Protein AF-0000000086130452 (afdb_homodimer)

Organism: Cryphonectria parasitica (strain ATCC 38755 / EP155) (NCBI:txid660469)

Solvent-accessible surface area (backbone atoms only — not comparable to full-atom values): 18850 Å² total; per-residue (Å²): 140,92,78,77,91,81,82,83,78,82,79,80,80,79,79,78,81,78,78,76,77,75,79,75,78,72,75,73,74,71,73,70,72,72,76,63,77,71,81,77,60,67,60,56,73,61,72,39,29,36,35,23,31,49,49,36,42,74,73,23,53,36,52,67,67,62,50,44,51,28,39,40,73,43,65,47,41,40,87,86,79,67,48,56,78,48,55,56,51,29,15,29,27,34,25,36,60,68,53,69,46,67,80,62,56,89,77,58,77,65,78,87,81,71,66,67,42,63,42,40,50,26,46,28,40,70,60,36,49,96,79,46,92,42,26,28,33,60,49,84,40,72,59,45,32,41,45,56,50,39,20,32,33,61,67,80,122,139,82,82,80,79,79,78,79,80,79,80,80,80,80,78,80,80,79,77,76,78,74,79,74,78,74,73,74,72,71,71,68,72,71,74,63,78,70,80,78,61,67,59,56,73,60,71,39,28,37,36,21,32,49,50,36,41,74,74,25,51,34,53,67,68,61,50,45,52,28,36,39,73,43,65,47,41,40,87,87,79,67,49,57,79,50,54,57,50,29,16,28,27,34,25,35,59,66,55,69,46,67,82,62,56,88,77,59,78,65,77,88,81,71,66,69,41,64,43,41,50,26,47,27,38,75,61,37,50,92,80,46,89,42,24,28,34,60,48,85,41,72,58,46,31,40,45,57,52,38,20,31,29,64,62,78,124

Foldseek 3Di:
DPPDDDPPPPCPPPPPPPPPPPPPPPPPPVPPPPPPPPLVDAFDDAAFAKDALLCSVPPRSDDPVQLLVQQVVQPQADPVPSDGNADSNLFMKGKHAPDDDPPPDPPCPDGDDHDIGIHTPDRADDDCPPPDDGQWDQDPVHRGTDGVDDDDPPPPD/DDDPDPPPPPPPPPPPPPPPPPPPPPPPPVPPPPPPPPLVDPFDDAAFAKDALLCSVPPRSDDPVQLLVQQVVQPQADPVPSDGNADSNQFMKGKHAPDDDPPPDPPCPDGDDHDIGIHTPDRADDDCPPPDDGQWDQDPVHRGTDGVDDDDPPPPD

Radius of gyration: 41.1 Å; Cα contacts (8 Å, |Δi|>4): 521; chains: 2; bounding box: 79×117×200 Å

Sequence (314 aa):
MKALASFAMVTAALAAKISQHYSNMGLDLSATPAIAADNSTGAYCGVGYTYCGYILKEQKNFDEATILTAYCAGGYCDAGNGSTDTDPMQGLYVCLPESAIPKRNKQDDEPYTGPVKIELLCACNGKAFGGGDNVCLNPDGDHIGRCSTPCSNSASSMKALASFAMVTAALAAKISQHYSNMGLDLSATPAIAADNSTGAYCGVGYTYCGYILKEQKNFDEATILTAYCAGGYCDAGNGSTDTDPMQGLYVCLPESAIPKRNKQDDEPYTGPVKIELLCACNGKAFGGGDNVCLNPDGDHIGRCSTPCSNSASS

Structure (mmCIF, N/CA/C/O backbone):
data_AF-0000000086130452-model_v1
#
loop_
_entity.id
_entity.type
_entity.pdbx_description
1 polymer 'Uncharacterized protein'
#
loop_
_atom_site.group_PDB
_atom_site.id
_atom_site.type_symbol
_atom_site.label_atom_id
_atom_site.label_alt_id
_atom_site.label_comp_id
_atom_site.label_asym_id
_atom_site.label_entity_id
_atom_site.label_seq_id
_atom_site.pdbx_PDB_ins_code
_atom_site.Cartn_x
_atom_site.Cartn_y
_atom_site.Cartn_z
_atom_site.occupancy
_atom_site.B_iso_or_equiv
_atom_site.auth_seq_id
_atom_site.auth_comp_id
_atom_site.auth_asym_id
_atom_site.auth_atom_id
_atom_site.pdbx_PDB_model_num
ATOM 1 N N . MET A 1 1 ? 55.406 -46.625 -105.125 1 25.3 1 MET A N 1
ATOM 2 C CA . MET A 1 1 ? 54.594 -45.531 -104.562 1 25.3 1 MET A CA 1
ATOM 3 C C . MET A 1 1 ? 53.969 -45.938 -103.25 1 25.3 1 MET A C 1
ATOM 5 O O . MET A 1 1 ? 53.375 -47 -103.125 1 25.3 1 MET A O 1
ATOM 9 N N . LYS A 1 2 ? 54.688 -45.219 -102 1 37.38 2 LYS A N 1
ATOM 10 C CA . LYS A 1 2 ? 55.062 -45.219 -100.562 1 37.38 2 LYS A CA 1
ATOM 11 C C . LYS A 1 2 ? 53.875 -44.938 -99.688 1 37.38 2 LYS A C 1
ATOM 13 O O . LYS A 1 2 ? 53.688 -43.812 -99.25 1 37.38 2 LYS A O 1
ATOM 18 N N . ALA A 1 3 ? 52.625 -45.531 -99.812 1 28.41 3 ALA A N 1
ATOM 19 C CA . ALA A 1 3 ? 51.344 -44.938 -99.5 1 28.41 3 ALA A CA 1
ATOM 20 C C . ALA A 1 3 ? 51.062 -45 -98 1 28.41 3 ALA A C 1
ATOM 22 O O . ALA A 1 3 ? 50.188 -44.312 -97.5 1 28.41 3 ALA A O 1
ATOM 23 N N . LEU A 1 4 ? 51.625 -46 -97.062 1 28.75 4 LEU A N 1
ATOM 24 C CA . LEU A 1 4 ? 50.75 -46.719 -96.188 1 28.75 4 LEU A CA 1
ATOM 25 C C . LEU A 1 4 ? 50.375 -45.875 -94.938 1 28.75 4 LEU A C 1
ATOM 27 O O . LEU A 1 4 ? 49.219 -45.875 -94.562 1 28.75 4 LEU A O 1
ATOM 31 N N . ALA A 1 5 ? 51.375 -45.219 -94.062 1 38.38 5 ALA A N 1
ATOM 32 C CA . ALA A 1 5 ? 51.219 -45.531 -92.625 1 38.38 5 ALA A CA 1
ATOM 33 C C . ALA A 1 5 ? 50.312 -44.562 -91.938 1 38.38 5 ALA A C 1
ATOM 35 O O . ALA A 1 5 ? 50.406 -43.344 -92.125 1 38.38 5 ALA A O 1
ATOM 36 N N . SER A 1 6 ? 49.031 -45 -91.438 1 32.81 6 SER A N 1
ATOM 37 C CA . SER A 1 6 ? 47.844 -44.406 -90.812 1 32.81 6 SER A CA 1
ATOM 38 C C . SER A 1 6 ? 48.125 -43.625 -89.562 1 32.81 6 SER A C 1
ATOM 40 O O . SER A 1 6 ? 48.969 -44.062 -88.75 1 32.81 6 SER A O 1
ATOM 42 N N . PHE A 1 7 ? 47.781 -42.156 -89.438 1 33.56 7 PHE A N 1
ATOM 43 C CA . PHE A 1 7 ? 48 -40.938 -88.688 1 33.56 7 PHE A CA 1
ATOM 44 C C . PHE A 1 7 ? 47.188 -40.938 -87.375 1 33.56 7 PHE A C 1
ATOM 46 O O . PHE A 1 7 ? 46.125 -40.281 -87.312 1 33.56 7 PHE A O 1
ATOM 53 N N . ALA A 1 8 ? 47.281 -42.125 -86.5 1 32.06 8 ALA A N 1
ATOM 54 C CA . ALA A 1 8 ? 46.25 -42.188 -85.438 1 32.06 8 ALA A CA 1
ATOM 55 C C . ALA A 1 8 ? 46.469 -41.062 -84.438 1 32.06 8 ALA A C 1
ATOM 57 O O . ALA A 1 8 ? 47.531 -41 -83.75 1 32.06 8 ALA A O 1
ATOM 58 N N . MET A 1 9 ? 45.812 -39.844 -84.562 1 29.5 9 MET A N 1
ATOM 59 C CA . MET A 1 9 ? 46 -38.562 -83.875 1 29.5 9 MET A CA 1
ATOM 60 C C . MET A 1 9 ? 45.469 -38.625 -82.438 1 29.5 9 MET A C 1
ATOM 62 O O . MET A 1 9 ? 44.25 -38.656 -82.25 1 29.5 9 MET A O 1
ATOM 66 N N . VAL A 1 10 ? 45.906 -39.562 -81.5 1 32.81 10 VAL A N 1
ATOM 67 C CA . VAL A 1 10 ? 45.281 -39.781 -80.188 1 32.81 10 VAL A CA 1
ATOM 68 C C . VAL A 1 10 ? 45.344 -38.5 -79.375 1 32.81 10 VAL A C 1
ATOM 70 O O . VAL A 1 10 ? 46.438 -37.906 -79.188 1 32.81 10 VAL A O 1
ATOM 73 N N . THR A 1 11 ? 44.281 -37.594 -79.312 1 29.7 11 THR A N 1
ATOM 74 C CA . THR A 1 11 ? 44.031 -36.281 -78.75 1 29.7 11 THR A CA 1
ATOM 75 C C . THR A 1 11 ? 44.094 -36.312 -77.188 1 29.7 11 THR A C 1
ATOM 77 O O . THR A 1 11 ? 43.344 -37.031 -76.562 1 29.7 11 THR A O 1
ATOM 80 N N . ALA A 1 12 ? 45.219 -36.375 -76.5 1 31.58 12 ALA A N 1
ATOM 81 C CA . ALA A 1 12 ? 45.438 -36.438 -75.062 1 31.58 12 ALA A CA 1
ATOM 82 C C . ALA A 1 12 ? 44.906 -35.188 -74.375 1 31.58 12 ALA A C 1
ATOM 84 O O . ALA A 1 12 ? 45.469 -34.094 -74.5 1 31.58 12 ALA A O 1
ATOM 85 N N . ALA A 1 13 ? 43.5 -34.938 -74.312 1 31.09 13 ALA A N 1
ATOM 86 C CA . ALA A 1 13 ? 43 -33.688 -73.75 1 31.09 13 ALA A CA 1
ATOM 87 C C . ALA A 1 13 ? 43.375 -33.531 -72.312 1 31.09 13 ALA A C 1
ATOM 89 O O . ALA A 1 13 ? 43.188 -34.469 -71.5 1 31.09 13 ALA A O 1
ATOM 90 N N . LEU A 1 14 ? 44.406 -32.781 -71.875 1 31.56 14 LEU A N 1
ATOM 91 C CA . LEU A 1 14 ? 45.031 -32.375 -70.625 1 31.56 14 LEU A CA 1
ATOM 92 C C . LEU A 1 14 ? 44.062 -31.609 -69.75 1 31.56 14 LEU A C 1
ATOM 94 O O . LEU A 1 14 ? 43.656 -30.484 -70.062 1 31.56 14 LEU A O 1
ATOM 98 N N . ALA A 1 15 ? 42.938 -32.219 -69.188 1 32.94 15 ALA A N 1
ATOM 99 C CA . ALA A 1 15 ? 41.938 -31.5 -68.438 1 32.94 15 ALA A CA 1
ATOM 100 C C . ALA A 1 15 ? 42.531 -30.922 -67.125 1 32.94 15 ALA A C 1
ATOM 102 O O . ALA A 1 15 ? 43.125 -31.656 -66.312 1 32.94 15 ALA A O 1
ATOM 103 N N . ALA A 1 16 ? 43.062 -29.656 -67.125 1 31.39 16 ALA A N 1
ATOM 104 C CA . ALA A 1 16 ? 43.719 -28.906 -66.062 1 31.39 16 ALA A CA 1
ATOM 105 C C . ALA A 1 16 ? 42.719 -28.641 -64.938 1 31.39 16 ALA A C 1
ATOM 107 O O . ALA A 1 16 ? 41.688 -28.016 -65.125 1 31.39 16 ALA A O 1
ATOM 108 N N . LYS A 1 17 ? 42.625 -29.578 -63.938 1 34.06 17 LYS A N 1
ATOM 109 C CA . LYS A 1 17 ? 41.75 -29.516 -62.75 1 34.06 17 LYS A CA 1
ATOM 110 C C . LYS A 1 17 ? 42.094 -28.297 -61.906 1 34.06 17 LYS A C 1
ATOM 112 O O . LYS A 1 17 ? 43.219 -28.172 -61.375 1 34.06 17 LYS A O 1
ATOM 117 N N . ILE A 1 18 ? 41.656 -27.078 -62.25 1 30.72 18 ILE A N 1
ATOM 118 C CA . ILE A 1 18 ? 41.844 -25.844 -61.469 1 30.72 18 ILE A CA 1
ATOM 119 C C . ILE A 1 18 ? 41.219 -26 -60.094 1 30.72 18 ILE A C 1
ATOM 121 O O . ILE A 1 18 ? 40.031 -26.266 -59.969 1 30.72 18 ILE A O 1
ATOM 125 N N . SER A 1 19 ? 41.906 -26.469 -59.062 1 32.78 19 SER A N 1
ATOM 126 C CA . SER A 1 19 ? 41.594 -26.688 -57.656 1 32.78 19 SER A CA 1
ATOM 127 C C . SER A 1 19 ? 41.219 -25.375 -56.969 1 32.78 19 SER A C 1
ATOM 129 O O . SER A 1 19 ? 42.062 -24.5 -56.75 1 32.78 19 SER A O 1
ATOM 131 N N . GLN A 1 20 ? 40.125 -24.656 -57.312 1 28.8 20 GLN A N 1
ATOM 132 C CA . GLN A 1 20 ? 39.781 -23.422 -56.625 1 28.8 20 GLN A CA 1
ATOM 133 C C . GLN A 1 20 ? 39.562 -23.656 -55.125 1 28.8 20 GLN A C 1
ATOM 135 O O . GLN A 1 20 ? 38.781 -24.531 -54.75 1 28.8 20 GLN A O 1
ATOM 140 N N . HIS A 1 21 ? 40.531 -23.422 -54.312 1 32.78 21 HIS A N 1
ATOM 141 C CA . HIS A 1 21 ? 40.562 -23.453 -52.844 1 32.78 21 HIS A CA 1
ATOM 142 C C . HIS A 1 21 ? 39.531 -22.5 -52.25 1 32.78 21 HIS A C 1
ATOM 144 O O . HIS A 1 21 ? 39.625 -21.281 -52.406 1 32.78 21 HIS A O 1
ATOM 150 N N . TYR A 1 22 ? 38.219 -22.656 -52.5 1 27.47 22 TYR A N 1
ATOM 151 C CA . TYR A 1 22 ? 37.281 -21.797 -51.844 1 27.47 22 TYR A CA 1
ATOM 152 C C . TYR A 1 22 ? 37.375 -21.922 -50.312 1 27.47 22 TYR A C 1
ATOM 154 O O . TYR A 1 22 ? 37.344 -23.031 -49.781 1 27.47 22 TYR A O 1
ATOM 162 N N . SER A 1 23 ? 38.219 -21.031 -49.656 1 30.28 23 SER A N 1
ATOM 163 C CA . SER A 1 23 ? 38.344 -20.891 -48.219 1 30.28 23 SER A CA 1
ATOM 164 C C . SER A 1 23 ? 37 -20.672 -47.531 1 30.28 23 SER A C 1
ATOM 166 O O . SER A 1 23 ? 36.281 -19.734 -47.875 1 30.28 23 SER A O 1
ATOM 168 N N . ASN A 1 24 ? 36.281 -21.703 -47.25 1 29.28 24 ASN A N 1
ATOM 169 C CA . ASN A 1 24 ? 35.094 -21.766 -46.438 1 29.28 24 ASN A CA 1
ATOM 170 C C . ASN A 1 24 ? 35.25 -21.016 -45.125 1 29.28 24 ASN A C 1
ATOM 172 O O . ASN A 1 24 ? 36.062 -21.406 -44.25 1 29.28 24 ASN A O 1
ATOM 176 N N . MET A 1 25 ? 35.375 -19.641 -45.219 1 26.59 25 MET A N 1
ATOM 177 C CA . MET A 1 25 ? 35.344 -18.828 -44 1 26.59 25 MET A CA 1
ATOM 178 C C . MET A 1 25 ? 34.188 -19.266 -43.094 1 26.59 25 MET A C 1
ATOM 180 O O . MET A 1 25 ? 33.031 -19.219 -43.5 1 26.59 25 MET A O 1
ATOM 184 N N . GLY A 1 26 ? 34.281 -20.375 -42.438 1 29.89 26 GLY A N 1
ATOM 185 C CA . GLY A 1 26 ? 33.469 -20.922 -41.406 1 29.89 26 GLY A CA 1
ATOM 186 C C . GLY A 1 26 ? 33.031 -19.891 -40.375 1 29.89 26 GLY A C 1
ATOM 187 O O . GLY A 1 26 ? 33.875 -19.422 -39.594 1 29.89 26 GLY A O 1
ATOM 188 N N . LEU A 1 27 ? 32.25 -18.922 -40.812 1 29.41 27 LEU A N 1
ATOM 189 C CA . LEU A 1 27 ? 31.625 -18 -39.875 1 29.41 27 LEU A CA 1
ATOM 190 C C . LEU A 1 27 ? 31.031 -18.75 -38.688 1 29.41 27 LEU A C 1
ATOM 192 O O . LEU A 1 27 ? 30.109 -19.531 -38.844 1 29.41 27 LEU A O 1
ATOM 196 N N . ASP A 1 28 ? 31.891 -19.203 -37.812 1 30.72 28 ASP A N 1
ATOM 197 C CA . ASP A 1 28 ? 31.484 -19.703 -36.5 1 30.72 28 ASP A CA 1
ATOM 198 C C . ASP A 1 28 ? 30.531 -18.734 -35.812 1 30.72 28 ASP A C 1
ATOM 200 O O . ASP A 1 28 ? 30.938 -17.641 -35.406 1 30.72 28 ASP A O 1
ATOM 204 N N . LEU A 1 29 ? 29.344 -18.547 -36.375 1 29.8 29 LEU A N 1
ATOM 205 C CA . LEU A 1 29 ? 28.281 -17.875 -35.625 1 29.8 29 LEU A CA 1
ATOM 206 C C . LEU A 1 29 ? 28.219 -18.406 -34.188 1 29.8 29 LEU A C 1
ATOM 208 O O . LEU A 1 29 ? 27.703 -19.5 -33.969 1 29.8 29 LEU A O 1
ATOM 212 N N . SER A 1 30 ? 29.281 -18.312 -33.469 1 31.19 30 SER A N 1
ATOM 213 C CA . SER A 1 30 ? 29.203 -18.562 -32.031 1 31.19 30 SER A CA 1
ATOM 214 C C . SER A 1 30 ? 27.953 -17.922 -31.422 1 31.19 30 SER A C 1
ATOM 216 O O . SER A 1 30 ? 27.766 -16.703 -31.5 1 31.19 30 SER A O 1
ATOM 218 N N . ALA A 1 31 ? 26.891 -18.688 -31.422 1 30.42 31 ALA A N 1
ATOM 219 C CA . ALA A 1 31 ? 25.641 -18.422 -30.703 1 30.42 31 ALA A CA 1
ATOM 220 C C . ALA A 1 31 ? 25.938 -17.797 -29.328 1 30.42 31 ALA A C 1
ATOM 222 O O . ALA A 1 31 ? 26.719 -18.344 -28.547 1 30.42 31 ALA A O 1
ATOM 223 N N . THR A 1 32 ? 26.078 -16.516 -29.312 1 33.03 32 THR A N 1
ATOM 224 C CA . THR A 1 32 ? 26.094 -15.828 -28.031 1 33.03 32 THR A CA 1
ATOM 225 C C . THR A 1 32 ? 25.094 -16.469 -27.062 1 33.03 32 THR A C 1
ATOM 227 O O . THR A 1 32 ? 23.922 -16.656 -27.406 1 33.03 32 THR A O 1
ATOM 230 N N . PRO A 1 33 ? 25.547 -17.266 -26.141 1 32.91 33 PRO A N 1
ATOM 231 C CA . PRO A 1 33 ? 24.625 -17.859 -25.172 1 32.91 33 PRO A CA 1
ATOM 232 C C . PRO A 1 33 ? 23.547 -16.875 -24.703 1 32.91 33 PRO A C 1
ATOM 234 O O . PRO A 1 33 ? 23.844 -15.695 -24.5 1 32.91 33 PRO A O 1
ATOM 237 N N . ALA A 1 34 ? 22.359 -16.984 -25.125 1 32.69 34 ALA A N 1
ATOM 238 C CA . ALA A 1 34 ? 21.25 -16.281 -24.484 1 32.69 34 ALA A CA 1
ATOM 239 C C . ALA A 1 34 ? 21.438 -16.219 -22.969 1 32.69 34 ALA A C 1
ATOM 241 O O . ALA A 1 34 ? 21.766 -17.219 -22.344 1 32.69 34 ALA A O 1
ATOM 242 N N . ILE A 1 35 ? 22.016 -15.227 -22.484 1 31.91 35 ILE A N 1
ATOM 243 C CA . ILE A 1 35 ? 21.984 -15.008 -21.047 1 31.91 35 ILE A CA 1
ATOM 244 C C . ILE A 1 35 ? 20.641 -15.492 -20.484 1 31.91 35 ILE A C 1
ATOM 246 O O . ILE A 1 35 ? 19.578 -15 -20.891 1 31.91 35 ILE A O 1
ATOM 250 N N . ALA A 1 36 ? 20.375 -16.75 -20.344 1 34.12 36 ALA A N 1
ATOM 251 C CA . ALA A 1 36 ? 19.266 -17.188 -19.484 1 34.12 36 ALA A CA 1
ATOM 252 C C . ALA A 1 36 ? 19.031 -16.203 -18.344 1 34.12 36 ALA A C 1
ATOM 254 O O . ALA A 1 36 ? 19.984 -15.742 -17.703 1 34.12 36 ALA A O 1
ATOM 255 N N . ALA A 1 37 ? 18.234 -15.32 -18.406 1 36.03 37 ALA A N 1
ATOM 256 C CA . ALA A 1 37 ? 17.828 -14.633 -17.188 1 36.03 37 ALA A CA 1
ATOM 257 C C . ALA A 1 37 ? 17.953 -15.555 -15.977 1 36.03 37 ALA A C 1
ATOM 259 O O . ALA A 1 37 ? 17.328 -16.625 -15.938 1 36.03 37 ALA A O 1
ATOM 260 N N . ASP A 1 38 ? 19.078 -15.875 -15.367 1 35.62 38 ASP A N 1
ATOM 261 C CA . ASP A 1 38 ? 19.391 -16.688 -14.203 1 35.62 38 ASP A CA 1
ATOM 262 C C . ASP A 1 38 ? 18.234 -16.703 -13.203 1 35.62 38 ASP A C 1
ATOM 264 O O . ASP A 1 38 ? 17.906 -15.68 -12.625 1 35.62 38 ASP A O 1
ATOM 268 N N . ASN A 1 39 ? 17.062 -17.328 -13.25 1 42.03 39 ASN A N 1
ATOM 269 C CA . ASN A 1 39 ? 16.125 -17.891 -12.281 1 42.03 39 ASN A CA 1
ATOM 270 C C . ASN A 1 39 ? 16.781 -18.094 -10.914 1 42.03 39 ASN A C 1
ATOM 272 O O . ASN A 1 39 ? 16.203 -18.719 -10.031 1 42.03 39 ASN A O 1
ATOM 276 N N . SER A 1 40 ? 18.062 -18.125 -10.719 1 48.62 40 SER A N 1
ATOM 277 C CA . SER A 1 40 ? 18.828 -18.375 -9.5 1 48.62 40 SER A CA 1
ATOM 278 C C . SER A 1 40 ? 18.5 -17.344 -8.422 1 48.62 40 SER A C 1
ATOM 280 O O . SER A 1 40 ? 18.875 -17.516 -7.262 1 48.62 40 SER A O 1
ATOM 282 N N . THR A 1 41 ? 17.984 -16.172 -8.789 1 66.81 41 THR A N 1
ATOM 283 C CA . THR A 1 41 ? 17.812 -15.156 -7.758 1 66.81 41 THR A CA 1
ATOM 284 C C . THR A 1 41 ? 16.453 -15.297 -7.078 1 66.81 41 THR A C 1
ATOM 286 O O . THR A 1 41 ? 15.438 -15.484 -7.746 1 66.81 41 THR A O 1
ATOM 289 N N . GLY A 1 42 ? 16.375 -15.891 -5.887 1 86.44 42 GLY A N 1
ATOM 290 C CA . GLY A 1 42 ? 15.219 -16.031 -5.004 1 86.44 42 GLY A CA 1
ATOM 291 C C . GLY A 1 42 ? 14.273 -14.844 -5.066 1 86.44 42 GLY A C 1
ATOM 292 O O . GLY A 1 42 ? 14.562 -13.844 -5.73 1 86.44 42 GLY A O 1
ATOM 293 N N . ALA A 1 43 ? 13.07 -15.055 -4.688 1 94.06 43 ALA A N 1
ATOM 294 C CA . ALA A 1 43 ? 12.07 -13.992 -4.578 1 94.06 43 ALA A CA 1
ATOM 295 C C . ALA A 1 43 ? 12.664 -12.734 -3.951 1 94.06 43 ALA A C 1
ATOM 297 O O . ALA A 1 43 ? 13.438 -12.82 -2.992 1 94.06 43 ALA A O 1
ATOM 298 N N . TYR A 1 44 ? 12.414 -11.648 -4.57 1 94.44 44 TYR A N 1
ATOM 299 C CA . TYR A 1 44 ? 12.898 -10.383 -4.023 1 94.44 44 TYR A CA 1
ATOM 300 C C . TYR A 1 44 ? 11.875 -9.273 -4.23 1 94.44 44 TYR A C 1
ATOM 302 O O . TYR A 1 44 ? 11.047 -9.344 -5.141 1 94.44 44 TYR A O 1
ATOM 310 N N . CYS A 1 45 ? 11.852 -8.281 -3.438 1 94.81 45 CYS A N 1
ATOM 311 C CA . CYS A 1 45 ? 11.039 -7.07 -3.535 1 94.81 45 CYS A CA 1
ATOM 312 C C . CYS A 1 45 ? 11.57 -5.984 -2.605 1 94.81 45 CYS A C 1
ATOM 314 O O . CYS A 1 45 ? 12.32 -6.27 -1.672 1 94.81 45 CYS A O 1
ATOM 316 N N . GLY A 1 46 ? 11.312 -4.727 -3.061 1 93.56 46 GLY A N 1
ATOM 317 C CA . GLY A 1 46 ? 11.695 -3.633 -2.182 1 93.56 46 GLY A CA 1
ATOM 318 C C . GLY A 1 46 ? 10.805 -3.514 -0.958 1 93.56 46 GLY A C 1
ATOM 319 O O . GLY A 1 46 ? 9.578 -3.402 -1.079 1 93.56 46 GLY A O 1
ATOM 320 N N . VAL A 1 47 ? 11.43 -3.471 0.244 1 94.5 47 VAL A N 1
ATOM 321 C CA . VAL A 1 47 ? 10.695 -3.385 1.505 1 94.5 47 VAL A CA 1
ATOM 322 C C . VAL A 1 47 ? 9.906 -2.082 1.556 1 94.5 47 VAL A C 1
ATOM 324 O O . VAL A 1 47 ? 10.453 -1.004 1.317 1 94.5 47 VAL A O 1
ATOM 327 N N . GLY A 1 48 ? 8.57 -2.234 1.784 1 95.94 48 GLY A N 1
ATOM 328 C CA . GLY A 1 48 ? 7.699 -1.079 1.903 1 95.94 48 GLY A CA 1
ATOM 329 C C . GLY A 1 48 ? 6.938 -0.773 0.628 1 95.94 48 GLY A C 1
ATOM 330 O O . GLY A 1 48 ? 5.984 0.012 0.64 1 95.94 48 GLY A O 1
ATOM 331 N N . TYR A 1 49 ? 7.309 -1.426 -0.46 1 96.81 49 TYR A N 1
ATOM 332 C CA . TYR A 1 49 ? 6.664 -1.164 -1.741 1 96.81 49 TYR A CA 1
ATOM 333 C C . TYR A 1 49 ? 5.445 -2.061 -1.93 1 96.81 49 TYR A C 1
ATOM 335 O O . TYR A 1 49 ? 5.402 -3.18 -1.411 1 96.81 49 TYR A O 1
ATOM 343 N N . THR A 1 50 ? 4.531 -1.524 -2.73 1 98.75 50 THR A N 1
ATOM 344 C CA . THR A 1 50 ? 3.346 -2.299 -3.08 1 98.75 50 THR A CA 1
ATOM 345 C C . THR A 1 50 ? 3.52 -2.971 -4.441 1 98.75 50 THR A C 1
ATOM 347 O O . THR A 1 50 ? 4.145 -2.406 -5.34 1 98.75 50 THR A O 1
ATOM 350 N N . TYR A 1 51 ? 2.936 -4.148 -4.559 1 98.5 51 TYR A N 1
ATOM 351 C CA . TYR A 1 51 ? 2.98 -4.922 -5.793 1 98.5 51 TYR A CA 1
ATOM 352 C C . TYR A 1 51 ? 1.646 -5.617 -6.051 1 98.5 51 TYR A C 1
ATOM 354 O O . TYR A 1 51 ? 1.018 -6.129 -5.121 1 98.5 51 TYR A O 1
ATOM 362 N N . CYS A 1 52 ? 1.283 -5.652 -7.301 1 98.62 52 CYS A N 1
ATOM 363 C CA . CYS A 1 52 ? 0.229 -6.566 -7.719 1 98.62 52 CYS A CA 1
ATOM 364 C C . CYS A 1 52 ? 0.747 -8 -7.789 1 98.62 52 CYS A C 1
ATOM 366 O O . CYS A 1 52 ? 1.915 -8.227 -8.109 1 98.62 52 CYS A O 1
ATOM 368 N N . GLY A 1 53 ? -0.138 -8.953 -7.523 1 98.62 53 GLY A N 1
ATOM 369 C CA . GLY A 1 53 ? 0.262 -10.352 -7.531 1 98.62 53 GLY A CA 1
ATOM 370 C C . GLY A 1 53 ? 0.935 -10.766 -8.828 1 98.62 53 GLY A C 1
ATOM 371 O O . GLY A 1 53 ? 1.944 -11.477 -8.805 1 98.62 53 GLY A O 1
ATOM 372 N N . TYR A 1 54 ? 0.43 -10.312 -9.938 1 97.94 54 TYR A N 1
ATOM 373 C CA . TYR A 1 54 ? 1.004 -10.734 -11.211 1 97.94 54 TYR A CA 1
ATOM 374 C C . TYR A 1 54 ? 2.396 -10.148 -11.398 1 97.94 54 TYR A C 1
ATOM 376 O O . TYR A 1 54 ? 3.252 -10.766 -12.039 1 97.94 54 TYR A O 1
ATOM 384 N N . ILE A 1 55 ? 2.707 -8.969 -10.883 1 98.25 55 ILE A N 1
ATOM 385 C CA . ILE A 1 55 ? 4.043 -8.383 -10.945 1 98.25 55 ILE A CA 1
ATOM 386 C C . ILE A 1 55 ? 5.004 -9.211 -10.094 1 98.25 55 ILE A C 1
ATOM 388 O O . ILE A 1 55 ? 6.137 -9.469 -10.5 1 98.25 55 ILE A O 1
ATOM 392 N N . LEU A 1 56 ? 4.562 -9.586 -8.891 1 98.38 56 LEU A N 1
ATOM 393 C CA . LEU A 1 56 ? 5.371 -10.43 -8.016 1 98.38 56 LEU A CA 1
ATOM 394 C C . LEU A 1 56 ? 5.785 -11.711 -8.727 1 98.38 56 LEU A C 1
ATOM 396 O O . LEU A 1 56 ? 6.941 -12.125 -8.641 1 98.38 56 LEU A O 1
ATOM 400 N N . LYS A 1 57 ? 4.844 -12.297 -9.367 1 98.19 57 LYS A N 1
ATOM 401 C CA . LYS A 1 57 ? 5.094 -13.555 -10.07 1 98.19 57 LYS A CA 1
ATOM 402 C C . LYS A 1 57 ? 6.008 -13.336 -11.273 1 98.19 57 LYS A C 1
ATOM 404 O O . LYS A 1 57 ? 7.012 -14.039 -11.43 1 98.19 57 LYS A O 1
ATOM 409 N N . GLU A 1 58 ? 5.773 -12.383 -12.07 1 97.06 58 GLU A N 1
ATOM 410 C CA . GLU A 1 58 ? 6.402 -12.234 -13.375 1 97.06 58 GLU A CA 1
ATOM 411 C C . GLU A 1 58 ? 7.734 -11.508 -13.273 1 97.06 58 GLU A C 1
ATOM 413 O O . GLU A 1 58 ? 8.641 -11.727 -14.086 1 97.06 58 GLU A O 1
ATOM 418 N N . GLN A 1 59 ? 7.875 -10.648 -12.305 1 96.31 59 GLN A N 1
ATOM 419 C CA . GLN A 1 59 ? 9.016 -9.75 -12.336 1 96.31 59 GLN A CA 1
ATOM 420 C C . GLN A 1 59 ? 9.844 -9.859 -11.055 1 96.31 59 GLN A C 1
ATOM 422 O O . GLN A 1 59 ? 10.977 -9.391 -11 1 96.31 59 GLN A O 1
ATOM 427 N N . LYS A 1 60 ? 9.297 -10.492 -10.039 1 96.88 60 LYS A N 1
ATOM 428 C CA . LYS A 1 60 ? 10.008 -10.484 -8.766 1 96.88 60 LYS A CA 1
ATOM 429 C C . LYS A 1 60 ? 10.305 -11.906 -8.297 1 96.88 60 LYS A C 1
ATOM 431 O O . LYS A 1 60 ? 10.719 -12.117 -7.156 1 96.88 60 LYS A O 1
ATOM 436 N N . ASN A 1 61 ? 10.023 -12.859 -9.102 1 96.44 61 ASN A N 1
ATOM 437 C CA . ASN A 1 61 ? 10.406 -14.25 -8.938 1 96.44 61 ASN A CA 1
ATOM 438 C C . ASN A 1 61 ? 9.664 -14.906 -7.781 1 96.44 61 ASN A C 1
ATOM 440 O O . ASN A 1 61 ? 10.172 -15.844 -7.16 1 96.44 61 ASN A O 1
ATOM 444 N N . PHE A 1 62 ? 8.523 -14.367 -7.363 1 97.69 62 PHE A N 1
ATOM 445 C CA . PHE A 1 62 ? 7.672 -15.094 -6.422 1 97.69 62 PHE A CA 1
ATOM 446 C C . PHE A 1 62 ? 6.922 -16.219 -7.121 1 97.69 62 PHE A C 1
ATOM 448 O O . PHE A 1 62 ? 6.426 -16.047 -8.234 1 97.69 62 PHE A O 1
ATOM 455 N N . ASP A 1 63 ? 6.895 -17.281 -6.398 1 97.19 63 ASP A N 1
ATOM 456 C CA . ASP A 1 63 ? 6.086 -18.359 -6.973 1 97.19 63 ASP A CA 1
ATOM 457 C C . ASP A 1 63 ? 4.609 -18.172 -6.629 1 97.19 63 ASP A C 1
ATOM 459 O O . ASP A 1 63 ? 4.273 -17.516 -5.645 1 97.19 63 ASP A O 1
ATOM 463 N N . GLU A 1 64 ? 3.777 -18.75 -7.41 1 96.5 64 GLU A N 1
ATOM 464 C CA . GLU A 1 64 ? 2.33 -18.625 -7.266 1 96.5 64 GLU A CA 1
ATOM 465 C C . GLU A 1 64 ? 1.865 -19.141 -5.91 1 96.5 64 GLU A C 1
ATOM 467 O O . GLU A 1 64 ? 0.96 -18.562 -5.297 1 96.5 64 GLU A O 1
ATOM 472 N N . ALA A 1 65 ? 2.451 -20.219 -5.434 1 95.38 65 ALA A N 1
ATOM 473 C CA . ALA A 1 65 ? 2.057 -20.812 -4.156 1 95.38 65 ALA A CA 1
ATOM 474 C C . ALA A 1 65 ? 2.285 -19.828 -3.01 1 95.38 65 ALA A C 1
ATOM 476 O O . ALA A 1 65 ? 1.458 -19.719 -2.102 1 95.38 65 ALA A O 1
ATOM 477 N N . THR A 1 66 ? 3.42 -19.125 -3.053 1 97 66 THR A N 1
ATOM 478 C CA . THR A 1 66 ? 3.738 -18.125 -2.039 1 97 66 THR A CA 1
ATOM 479 C C . THR A 1 66 ? 2.734 -16.984 -2.076 1 97 66 THR A C 1
ATOM 481 O O . THR A 1 66 ? 2.275 -16.516 -1.03 1 97 66 THR A O 1
ATOM 484 N N . ILE A 1 67 ? 2.334 -16.531 -3.227 1 97.94 67 ILE A N 1
ATOM 485 C CA . ILE A 1 67 ? 1.374 -15.453 -3.395 1 97.94 67 ILE A CA 1
ATOM 486 C C . ILE A 1 67 ? 0.002 -15.891 -2.893 1 97.94 67 ILE A C 1
ATOM 488 O O . ILE A 1 67 ? -0.668 -15.156 -2.166 1 97.94 67 ILE A O 1
ATOM 492 N N . LEU A 1 68 ? -0.376 -17.109 -3.234 1 96.75 68 LEU A N 1
ATOM 493 C CA . LEU A 1 68 ? -1.65 -17.641 -2.775 1 96.75 68 LEU A CA 1
ATOM 494 C C . LEU A 1 68 ? -1.678 -17.766 -1.254 1 96.75 68 LEU A C 1
ATOM 496 O O . LEU A 1 68 ? -2.689 -17.438 -0.623 1 96.75 68 LEU A O 1
ATOM 500 N N . THR A 1 69 ? -0.562 -18.203 -0.691 1 96.06 69 THR A N 1
ATOM 501 C CA . THR A 1 69 ? -0.47 -18.312 0.76 1 96.06 69 THR A CA 1
ATOM 502 C C . THR A 1 69 ? -0.661 -16.938 1.419 1 96.06 69 THR A C 1
ATOM 504 O O . THR A 1 69 ? -1.425 -16.812 2.379 1 96.06 69 THR A O 1
ATOM 507 N N . ALA A 1 70 ? -0.05 -15.953 0.953 1 97.12 70 ALA A N 1
ATOM 508 C CA . ALA A 1 70 ? -0.209 -14.602 1.481 1 97.12 70 ALA A CA 1
ATOM 509 C C . ALA A 1 70 ? -1.644 -14.109 1.311 1 97.12 70 ALA A C 1
ATOM 511 O O . ALA A 1 70 ? -2.203 -13.477 2.213 1 97.12 70 ALA A O 1
ATOM 512 N N . TYR A 1 71 ? -2.225 -14.406 0.17 1 97.44 71 TYR A N 1
ATOM 513 C CA . TYR A 1 71 ? -3.604 -14.031 -0.118 1 97.44 71 TYR A CA 1
ATOM 514 C C . TYR A 1 71 ? -4.562 -14.656 0.887 1 97.44 71 TYR A C 1
ATOM 516 O O . TYR A 1 71 ? -5.414 -13.969 1.454 1 97.44 71 TYR A O 1
ATOM 524 N N . CYS A 1 72 ? -4.344 -15.875 1.117 1 96.44 72 CYS A N 1
ATOM 525 C CA . CYS A 1 72 ? -5.262 -16.594 1.995 1 96.44 72 CYS A CA 1
ATOM 526 C C . CYS A 1 72 ? -5.059 -16.188 3.449 1 96.44 72 CYS A C 1
ATOM 528 O O . CYS A 1 72 ? -6.012 -16.141 4.227 1 96.44 72 CYS A O 1
ATOM 530 N N . ALA A 1 73 ? -3.873 -15.875 3.789 1 95.12 73 ALA A N 1
ATOM 531 C CA . ALA A 1 73 ? -3.605 -15.375 5.137 1 95.12 73 ALA A CA 1
ATOM 532 C C . ALA A 1 73 ? -4.363 -14.078 5.395 1 95.12 73 ALA A C 1
ATOM 534 O O . ALA A 1 73 ? -4.566 -13.688 6.551 1 95.12 73 ALA A O 1
ATOM 535 N N . GLY A 1 74 ? -4.766 -13.391 4.297 1 95 74 GLY A N 1
ATOM 536 C CA . GLY A 1 74 ? -5.512 -12.148 4.422 1 95 74 GLY A CA 1
ATOM 537 C C . GLY A 1 74 ? -6.984 -12.359 4.715 1 95 74 GLY A C 1
ATOM 538 O O . GLY A 1 74 ? -7.715 -11.398 4.98 1 95 74 GLY A O 1
ATOM 539 N N . GLY A 1 75 ? -7.426 -13.578 4.57 1 93.44 75 GLY A N 1
ATOM 540 C CA . GLY A 1 75 ? -8.781 -13.891 4.992 1 93.44 75 GLY A CA 1
ATOM 541 C C . GLY A 1 75 ? -9.766 -13.969 3.838 1 93.44 75 GLY A C 1
ATOM 542 O O . GLY A 1 75 ? -10.977 -13.969 4.047 1 93.44 75 GLY A O 1
ATOM 543 N N . TYR A 1 76 ? -9.281 -14.055 2.645 1 94.44 76 TYR A N 1
ATOM 544 C CA . TYR A 1 76 ? -10.164 -14 1.488 1 94.44 76 TYR A CA 1
ATOM 545 C C . TYR A 1 76 ? -10.156 -15.328 0.735 1 94.44 76 TYR A C 1
ATOM 547 O O . TYR A 1 76 ? -10.281 -15.352 -0.491 1 94.44 76 TYR A O 1
ATOM 555 N N . CYS A 1 77 ? -9.883 -16.312 1.472 1 94.88 77 CYS A N 1
ATOM 556 C CA . CYS A 1 77 ? -9.961 -17.656 0.912 1 94.88 77 CYS A CA 1
ATOM 557 C C . CYS A 1 77 ? -10.805 -18.562 1.793 1 94.88 77 CYS A C 1
ATOM 559 O O . CYS A 1 77 ? -11.008 -18.281 2.975 1 94.88 77 CYS A O 1
ATOM 561 N N . ASP A 1 78 ? -11.406 -19.562 1.074 1 90 78 ASP A N 1
ATOM 562 C CA . ASP A 1 78 ? -12.047 -20.641 1.821 1 90 78 ASP A CA 1
ATOM 563 C C . ASP A 1 78 ? -11.039 -21.688 2.244 1 90 78 ASP A C 1
ATOM 565 O O . ASP A 1 78 ? -10.438 -22.359 1.396 1 90 78 ASP A O 1
ATOM 569 N N . ALA A 1 79 ? -10.766 -21.781 3.482 1 79.12 79 ALA A N 1
ATOM 570 C CA . ALA A 1 79 ? -9.758 -22.688 4.027 1 79.12 79 ALA A CA 1
ATOM 571 C C . ALA A 1 79 ? -10.094 -24.141 3.717 1 79.12 79 ALA A C 1
ATOM 573 O O . ALA A 1 79 ? -9.203 -25 3.652 1 79.12 79 ALA A O 1
ATOM 574 N N . GLY A 1 80 ? -11.383 -24.359 3.537 1 80.75 80 GLY A N 1
ATOM 575 C CA . GLY A 1 80 ? -11.828 -25.734 3.328 1 80.75 80 GLY A CA 1
ATOM 576 C C . GLY A 1 80 ? -11.562 -26.234 1.922 1 80.75 80 GLY A C 1
ATOM 577 O O . GLY A 1 80 ? -11.141 -27.375 1.735 1 80.75 80 GLY A O 1
ATOM 578 N N . ASN A 1 81 ? -11.805 -25.359 0.863 1 83.94 81 ASN A N 1
ATOM 579 C CA . ASN A 1 81 ? -11.672 -25.859 -0.5 1 83.94 81 ASN A CA 1
ATOM 580 C C . ASN A 1 81 ? -10.609 -25.109 -1.282 1 83.94 81 ASN A C 1
ATOM 582 O O . ASN A 1 81 ? -10.32 -25.438 -2.434 1 83.94 81 ASN A O 1
ATOM 586 N N . GLY A 1 82 ? -10.117 -24.094 -0.704 1 82.56 82 GLY A N 1
ATOM 587 C CA . GLY A 1 82 ? -9.008 -23.375 -1.318 1 82.56 82 GLY A CA 1
ATOM 588 C C . GLY A 1 82 ? -9.453 -22.328 -2.322 1 82.56 82 GLY A C 1
ATOM 589 O O . GLY A 1 82 ? -8.625 -21.719 -2.992 1 82.56 82 GLY A O 1
ATOM 590 N N . SER A 1 83 ? -10.812 -22.125 -2.463 1 92.88 83 SER A N 1
ATOM 591 C CA . SER A 1 83 ? -11.289 -21.094 -3.375 1 92.88 83 SER A CA 1
ATOM 592 C C . SER A 1 83 ? -11.008 -19.703 -2.828 1 92.88 83 SER A C 1
ATOM 594 O O . SER A 1 83 ? -10.945 -19.5 -1.613 1 92.88 83 SER A O 1
ATOM 596 N N . THR A 1 84 ? -10.758 -18.797 -3.766 1 94.94 84 THR A N 1
ATOM 597 C CA . THR A 1 84 ? -10.422 -17.422 -3.395 1 94.94 84 THR A CA 1
ATOM 598 C C . THR A 1 84 ? -11.562 -16.469 -3.752 1 94.94 84 THR A C 1
ATOM 600 O O . THR A 1 84 ? -12.289 -16.703 -4.719 1 94.94 84 THR A O 1
ATOM 603 N N . ASP A 1 85 ? -11.781 -15.414 -2.963 1 93.44 85 ASP A N 1
ATOM 604 C CA . ASP A 1 85 ? -12.859 -14.461 -3.182 1 93.44 85 ASP A CA 1
ATOM 605 C C . ASP A 1 85 ? -12.633 -13.656 -4.461 1 93.44 85 ASP A C 1
ATOM 607 O O . ASP A 1 85 ? -13.586 -13.25 -5.121 1 93.44 85 ASP A O 1
ATOM 611 N N . THR A 1 86 ? -11.438 -13.312 -4.691 1 94.69 86 THR A N 1
ATOM 612 C CA . THR A 1 86 ? -11 -12.641 -5.914 1 94.69 86 THR A CA 1
ATOM 613 C C . THR A 1 86 ? -9.734 -13.297 -6.465 1 94.69 86 THR A C 1
ATOM 615 O O . THR A 1 86 ? -9.266 -14.297 -5.922 1 94.69 86 THR A O 1
ATOM 618 N N . ASP A 1 87 ? -9.188 -12.836 -7.555 1 95.31 87 ASP A N 1
ATOM 619 C CA . ASP A 1 87 ? -7.977 -13.383 -8.156 1 95.31 87 ASP A CA 1
ATOM 620 C C . ASP A 1 87 ? -6.734 -12.961 -7.379 1 95.31 87 ASP A C 1
ATOM 622 O O . ASP A 1 87 ? -6.371 -11.781 -7.367 1 95.31 87 ASP A O 1
ATOM 626 N N . PRO A 1 88 ? -6.004 -13.969 -6.797 1 97.06 88 PRO A N 1
ATOM 627 C CA . PRO A 1 88 ? -4.816 -13.617 -6.016 1 97.06 88 PRO A CA 1
ATOM 628 C C . PRO A 1 88 ? -3.762 -12.891 -6.844 1 97.06 88 PRO A C 1
ATOM 630 O O . PRO A 1 88 ? -2.965 -12.117 -6.301 1 97.06 88 PRO A O 1
ATOM 633 N N . MET A 1 89 ? -3.717 -13.039 -8.156 1 97.62 89 MET A N 1
ATOM 634 C CA . MET A 1 89 ? -2.74 -12.391 -9.023 1 97.62 89 MET A CA 1
ATOM 635 C C . MET A 1 89 ? -3.104 -10.922 -9.242 1 97.62 89 MET A C 1
ATOM 637 O O . MET A 1 89 ? -2.279 -10.141 -9.711 1 97.62 89 MET A O 1
ATOM 641 N N . GLN A 1 90 ? -4.34 -10.641 -8.859 1 97.44 90 GLN A N 1
ATOM 642 C CA . GLN A 1 90 ? -4.805 -9.258 -8.945 1 97.44 90 GLN A CA 1
ATOM 643 C C . GLN A 1 90 ? -4.844 -8.602 -7.566 1 97.44 90 GLN A C 1
ATOM 645 O O . GLN A 1 90 ? -5.305 -7.469 -7.426 1 97.44 90 GLN A O 1
ATOM 650 N N . GLY A 1 91 ? -4.449 -9.367 -6.555 1 98.12 91 GLY A N 1
ATOM 651 C CA . GLY A 1 91 ? -4.371 -8.781 -5.227 1 98.12 91 GLY A CA 1
ATOM 652 C C . GLY A 1 91 ? -3.248 -7.773 -5.082 1 98.12 91 GLY A C 1
ATOM 653 O O . GLY A 1 91 ? -2.271 -7.812 -5.836 1 98.12 91 GLY A O 1
ATOM 654 N N . LEU A 1 92 ? -3.436 -6.805 -4.184 1 98.81 92 LEU A N 1
ATOM 655 C CA . LEU A 1 92 ? -2.402 -5.836 -3.83 1 98.81 92 LEU A CA 1
ATOM 656 C C . LEU A 1 92 ? -1.642 -6.285 -2.586 1 98.81 92 LEU A C 1
ATOM 658 O O . LEU A 1 92 ? -2.248 -6.582 -1.556 1 98.81 92 LEU A O 1
ATOM 662 N N . TYR A 1 93 ? -0.335 -6.309 -2.701 1 98.88 93 TYR A N 1
ATOM 663 C CA . TYR A 1 93 ? 0.527 -6.793 -1.628 1 98.88 93 TYR A CA 1
ATOM 664 C C . TYR A 1 93 ? 1.575 -5.75 -1.26 1 98.88 93 TYR A C 1
ATOM 666 O O . TYR A 1 93 ? 1.929 -4.898 -2.08 1 98.88 93 TYR A O 1
ATOM 674 N N . VAL A 1 94 ? 2.012 -5.805 -0.058 1 98.81 94 VAL A N 1
ATOM 675 C CA . VAL A 1 94 ? 3.154 -5.012 0.38 1 98.81 94 VAL A CA 1
ATOM 676 C C . VAL A 1 94 ? 4.324 -5.93 0.728 1 98.81 94 VAL A C 1
ATOM 678 O O . VAL A 1 94 ? 4.121 -7.027 1.254 1 98.81 94 VAL A O 1
ATOM 681 N N . CYS A 1 95 ? 5.531 -5.512 0.381 1 97.69 95 CYS A N 1
ATOM 682 C CA . CYS A 1 95 ? 6.75 -6.25 0.704 1 97.69 95 CYS A CA 1
ATOM 683 C C . CYS A 1 95 ? 7.254 -5.887 2.094 1 97.69 95 CYS A C 1
ATOM 685 O O . CYS A 1 95 ? 7.422 -4.707 2.41 1 97.69 95 CYS A O 1
ATOM 687 N N . LEU A 1 96 ? 7.492 -6.863 2.93 1 97.06 96 LEU A N 1
ATOM 688 C CA . LEU A 1 96 ? 7.926 -6.68 4.312 1 97.06 96 LEU A CA 1
ATOM 689 C C . LEU A 1 96 ? 9.203 -7.465 4.586 1 97.06 96 LEU A C 1
ATOM 691 O O . LEU A 1 96 ? 9.469 -8.477 3.938 1 97.06 96 LEU A O 1
ATOM 695 N N . PRO A 1 97 ? 10.008 -6.875 5.5 1 94.44 97 PRO A N 1
ATOM 696 C CA . PRO A 1 97 ? 11.062 -7.766 5.988 1 94.44 97 PRO A CA 1
ATOM 697 C C . PRO A 1 97 ? 10.508 -8.969 6.746 1 94.44 97 PRO A C 1
ATOM 699 O O . PRO A 1 97 ? 9.492 -8.859 7.434 1 94.44 97 PRO A O 1
ATOM 702 N N . GLU A 1 98 ? 11.141 -10.086 6.59 1 93.25 98 GLU A N 1
ATOM 703 C CA . GLU A 1 98 ? 10.695 -11.281 7.289 1 93.25 98 GLU A CA 1
ATOM 704 C C . GLU A 1 98 ? 10.805 -11.109 8.805 1 93.25 98 GLU A C 1
ATOM 706 O O . GLU A 1 98 ? 10 -11.664 9.555 1 93.25 98 GLU A O 1
ATOM 711 N N . SER A 1 99 ? 11.828 -10.383 9.141 1 89.12 99 SER A N 1
ATOM 712 C CA . SER A 1 99 ? 12.062 -10.086 10.547 1 89.12 99 SER A CA 1
ATOM 713 C C . SER A 1 99 ? 12.195 -8.586 10.781 1 89.12 99 SER A C 1
ATOM 715 O O . SER A 1 99 ? 12.539 -7.836 9.867 1 89.12 99 SER A O 1
ATOM 717 N N . ALA A 1 100 ? 11.789 -8.258 12.039 1 82.12 100 ALA A N 1
ATOM 718 C CA . ALA A 1 100 ? 11.914 -6.84 12.383 1 82.12 100 ALA A CA 1
ATOM 719 C C . ALA A 1 100 ? 13.289 -6.301 12 1 82.12 100 ALA A C 1
ATOM 721 O O . ALA A 1 100 ? 14.297 -6.992 12.164 1 82.12 100 ALA A O 1
ATOM 722 N N . ILE A 1 101 ? 13.234 -5.105 11.391 1 73.44 101 ILE A N 1
ATOM 723 C CA . ILE A 1 101 ? 14.492 -4.445 11.039 1 73.44 101 ILE A CA 1
ATOM 724 C C . ILE A 1 101 ? 14.992 -3.617 12.219 1 73.44 101 ILE A C 1
ATOM 726 O O . ILE A 1 101 ? 14.289 -2.725 12.695 1 73.44 101 ILE A O 1
ATOM 730 N N . PRO A 1 102 ? 16.031 -4.152 12.758 1 60.28 102 PRO A N 1
ATOM 731 C CA . PRO A 1 102 ? 16.562 -3.336 13.852 1 60.28 102 PRO A CA 1
ATOM 732 C C . PRO A 1 102 ? 16.688 -1.86 13.477 1 60.28 102 PRO A C 1
ATOM 734 O O . PRO A 1 102 ? 16.906 -1.529 12.305 1 60.28 102 PRO A O 1
ATOM 737 N N . LYS A 1 103 ? 16.125 -1.086 14.305 1 56.69 103 LYS A N 1
ATOM 738 C CA . LYS A 1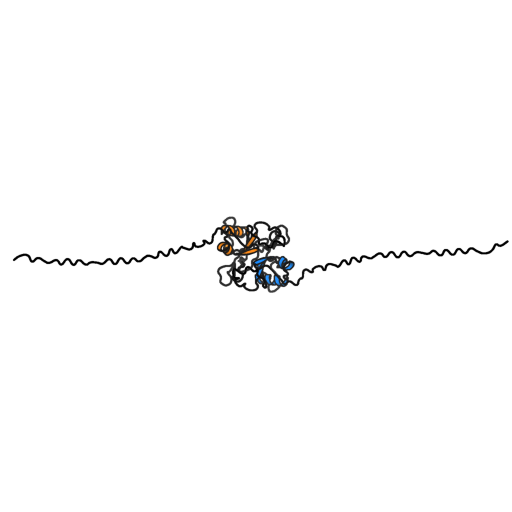 103 ? 16.25 0.354 14.094 1 56.69 103 LYS A CA 1
ATOM 739 C C . LYS A 1 103 ? 17.594 0.708 13.492 1 56.69 103 LYS A C 1
ATOM 741 O O . LYS A 1 103 ? 18.641 0.315 14.031 1 56.69 103 LYS A O 1
ATOM 746 N N . ARG A 1 104 ? 17.641 0.656 12.273 1 52.41 104 ARG A N 1
ATOM 747 C CA . ARG A 1 104 ? 18.906 1.098 11.734 1 52.41 104 ARG A CA 1
ATOM 748 C C . ARG A 1 104 ? 19.312 2.455 12.305 1 52.41 104 ARG A C 1
ATOM 750 O O . ARG A 1 104 ? 18.453 3.326 12.492 1 52.41 104 ARG A O 1
ATOM 757 N N . ASN A 1 105 ? 20.406 2.424 12.914 1 45.56 105 ASN A N 1
ATOM 758 C CA . ASN A 1 105 ? 21 3.729 13.195 1 45.56 105 ASN A CA 1
ATOM 759 C C . ASN A 1 105 ? 20.938 4.645 11.977 1 45.56 105 ASN A C 1
ATOM 761 O O . ASN A 1 105 ? 20.984 4.18 10.836 1 45.56 105 ASN A O 1
ATOM 765 N N . LYS A 1 106 ? 20.406 5.875 12.125 1 47.16 106 LYS A N 1
ATOM 766 C CA . LYS A 1 106 ? 20.359 6.953 11.141 1 47.16 106 LYS A CA 1
ATOM 767 C C . LYS A 1 106 ? 21.5 6.824 10.133 1 47.16 106 LYS A C 1
ATOM 769 O O . LYS A 1 106 ? 21.406 7.344 9.016 1 47.16 106 LYS A O 1
ATOM 774 N N . GLN A 1 107 ? 22.547 6.336 10.633 1 45.97 107 GLN A N 1
ATOM 775 C CA . GLN A 1 107 ? 23.797 6.406 9.859 1 45.97 107 GLN A CA 1
ATOM 776 C C . GLN A 1 107 ? 23.828 5.324 8.781 1 45.97 107 GLN A C 1
ATOM 778 O O . GLN A 1 107 ? 24.516 5.473 7.777 1 45.97 107 GLN A O 1
ATOM 783 N N . ASP A 1 108 ? 23.281 4.285 9.07 1 49.22 108 ASP A N 1
ATOM 784 C CA . ASP A 1 108 ? 23.531 3.229 8.094 1 49.22 108 ASP A CA 1
ATOM 785 C C . ASP A 1 108 ? 22.391 3.141 7.082 1 49.22 108 ASP A C 1
ATOM 787 O O . ASP A 1 108 ? 21.375 2.508 7.348 1 49.22 108 ASP A O 1
ATOM 791 N N . ASP A 1 109 ? 22.344 4.109 6.285 1 55.22 109 ASP A N 1
ATOM 792 C CA . ASP A 1 109 ? 21.406 4.324 5.18 1 55.22 109 ASP A CA 1
ATOM 793 C C . ASP A 1 109 ? 21.469 3.168 4.184 1 55.22 109 ASP A C 1
ATOM 795 O O . ASP A 1 109 ? 21.203 3.354 2.994 1 55.22 109 ASP A O 1
ATOM 799 N N . GLU A 1 110 ? 22.031 1.997 4.656 1 64.38 110 GLU A N 1
ATOM 800 C CA . GLU A 1 110 ? 22.078 0.943 3.646 1 64.38 110 GLU A CA 1
ATOM 801 C C . GLU A 1 110 ? 20.688 0.349 3.416 1 64.38 110 GLU A C 1
ATOM 803 O O . GLU A 1 110 ? 19.906 0.18 4.359 1 64.38 110 GLU A O 1
ATOM 808 N N . PRO A 1 111 ? 20.453 0.17 2.193 1 73.19 111 PRO A N 1
ATOM 809 C CA . PRO A 1 111 ? 19.188 -0.483 1.875 1 73.19 111 PRO A CA 1
ATOM 810 C C . PRO A 1 111 ? 19.078 -1.877 2.488 1 73.19 111 PRO A C 1
ATOM 812 O O . PRO A 1 111 ? 20.078 -2.572 2.646 1 73.19 111 PRO A O 1
ATOM 815 N N . TYR A 1 112 ? 17.984 -2.252 2.971 1 82.75 112 TYR A N 1
ATOM 816 C CA . TYR A 1 112 ? 17.703 -3.582 3.502 1 82.75 112 TYR A CA 1
ATOM 817 C C . TYR A 1 112 ? 17.938 -4.652 2.443 1 82.75 112 TYR A C 1
ATOM 819 O O . TYR A 1 112 ? 17.438 -4.539 1.317 1 82.75 112 TYR A O 1
ATOM 827 N N . THR A 1 113 ? 18.719 -5.738 2.82 1 82.38 113 THR A N 1
ATOM 828 C CA . THR A 1 113 ? 19.031 -6.809 1.876 1 82.38 113 THR A CA 1
ATOM 829 C C . THR A 1 113 ? 18.656 -8.164 2.463 1 82.38 113 THR A C 1
ATOM 831 O O . THR A 1 113 ? 19.016 -9.211 1.907 1 82.38 113 THR A O 1
ATOM 834 N N . GLY A 1 114 ? 18 -8.219 3.545 1 86.75 114 GLY A N 1
ATOM 835 C CA . GLY A 1 114 ? 17.594 -9.461 4.176 1 86.75 114 GLY A CA 1
ATOM 836 C C . GLY A 1 114 ? 16.391 -10.102 3.512 1 86.75 114 GLY A C 1
ATOM 837 O O . GLY A 1 114 ? 15.914 -9.617 2.479 1 86.75 114 GLY A O 1
ATOM 838 N N . PRO A 1 115 ? 15.977 -11.281 4.051 1 92.81 115 PRO A N 1
ATOM 839 C CA . PRO A 1 115 ? 14.812 -11.977 3.49 1 92.81 115 PRO A CA 1
ATOM 840 C C . PRO A 1 115 ? 13.531 -11.141 3.578 1 92.81 115 PRO A C 1
ATOM 842 O O . PRO A 1 115 ? 13.352 -10.383 4.531 1 92.81 115 PRO A O 1
ATOM 845 N N . VAL A 1 116 ? 12.727 -11.391 2.574 1 95.5 116 VAL A N 1
ATOM 846 C CA . VAL A 1 116 ? 11.492 -10.609 2.504 1 95.5 116 VAL A CA 1
ATOM 847 C C . VAL A 1 116 ? 10.297 -11.555 2.465 1 95.5 116 VAL A C 1
ATOM 849 O O . VAL A 1 116 ? 10.438 -12.75 2.188 1 95.5 116 VAL A O 1
ATOM 852 N N . LYS A 1 117 ? 9.133 -11 2.84 1 97.31 117 LYS A N 1
ATOM 853 C CA . LYS A 1 117 ? 7.82 -11.617 2.674 1 97.31 117 LYS A CA 1
ATOM 854 C C . LYS A 1 117 ? 6.812 -10.617 2.107 1 97.31 117 LYS A C 1
ATOM 856 O O . LYS A 1 117 ? 7.098 -9.422 2.012 1 97.31 117 LYS A O 1
ATOM 861 N N . ILE A 1 118 ? 5.668 -11.148 1.651 1 98.5 118 ILE A N 1
ATOM 862 C CA . ILE A 1 118 ? 4.59 -10.281 1.187 1 98.5 118 ILE A CA 1
ATOM 863 C C . ILE A 1 118 ? 3.355 -10.477 2.064 1 98.5 118 ILE A C 1
ATOM 865 O O . ILE A 1 118 ? 3.145 -11.562 2.617 1 98.5 118 ILE A O 1
ATOM 869 N N . GLU A 1 119 ? 2.627 -9.453 2.211 1 98.5 119 GLU A N 1
ATOM 870 C CA . GLU A 1 119 ? 1.338 -9.469 2.896 1 98.5 119 GLU A CA 1
ATOM 871 C C . GLU A 1 119 ? 0.259 -8.789 2.055 1 98.5 119 GLU A C 1
ATOM 873 O O . GLU A 1 119 ? 0.514 -7.766 1.416 1 98.5 119 GLU A O 1
ATOM 878 N N . LEU A 1 120 ? -0.945 -9.367 2.117 1 98.62 120 LEU A N 1
ATOM 879 C CA . LEU A 1 120 ? -2.066 -8.82 1.364 1 98.62 120 LEU A CA 1
ATOM 880 C C . LEU A 1 120 ? -2.549 -7.512 1.981 1 98.62 120 LEU A C 1
ATOM 882 O O . LEU A 1 120 ? -2.775 -7.438 3.191 1 98.62 120 LEU A O 1
ATOM 886 N N . LEU A 1 121 ? -2.664 -6.473 1.153 1 98.56 121 LEU A N 1
ATOM 887 C CA . LEU A 1 121 ? -3.285 -5.223 1.577 1 98.56 121 LEU A CA 1
ATOM 888 C C . LEU A 1 121 ? -4.754 -5.18 1.177 1 98.56 121 LEU A C 1
ATOM 890 O O . LEU A 1 121 ? -5.602 -4.719 1.948 1 98.56 121 LEU A O 1
ATOM 894 N N . CYS A 1 122 ? -5.023 -5.707 0.03 1 98.12 122 CYS A N 1
ATOM 895 C CA . CYS A 1 122 ? -6.371 -5.59 -0.511 1 98.12 122 CYS A CA 1
ATOM 896 C C . CYS A 1 122 ? -6.656 -6.707 -1.51 1 98.12 122 CYS A C 1
ATOM 898 O O . CYS A 1 122 ? -5.859 -6.953 -2.416 1 98.12 122 CYS A O 1
ATOM 900 N N . ALA A 1 123 ? -7.75 -7.391 -1.301 1 97.31 123 ALA A N 1
ATOM 901 C CA . ALA A 1 123 ? -8.281 -8.305 -2.309 1 97.31 123 ALA A CA 1
ATOM 902 C C . ALA A 1 123 ? -9.047 -7.543 -3.391 1 97.31 123 ALA A C 1
ATOM 904 O O . ALA A 1 123 ? -10.266 -7.414 -3.326 1 97.31 123 ALA A O 1
ATOM 905 N N . CYS A 1 124 ? -8.32 -7.059 -4.348 1 96.62 124 CYS A N 1
ATOM 906 C CA . CYS A 1 124 ? -8.875 -6.172 -5.367 1 96.62 124 CYS A CA 1
ATOM 907 C C . CYS A 1 124 ? -9.922 -6.891 -6.207 1 96.62 124 CYS A C 1
ATOM 909 O O . CYS A 1 124 ? -9.742 -8.055 -6.57 1 96.62 124 CYS A O 1
ATOM 911 N N . ASN A 1 125 ? -10.898 -6.156 -6.371 1 90.75 125 ASN A N 1
ATOM 912 C CA . ASN A 1 125 ? -11.977 -6.574 -7.266 1 90.75 125 ASN A CA 1
ATOM 913 C C . ASN A 1 125 ? -12.531 -5.395 -8.062 1 90.75 125 ASN A C 1
ATOM 915 O O . ASN A 1 125 ? -11.992 -4.285 -7.992 1 90.75 125 ASN A O 1
ATOM 919 N N . GLY A 1 126 ? -13.438 -5.746 -8.984 1 81.81 126 GLY A N 1
ATOM 920 C CA . GLY A 1 126 ? -14.062 -4.691 -9.758 1 81.81 126 GLY A CA 1
ATOM 921 C C . GLY A 1 126 ? -13.586 -4.648 -11.203 1 81.81 126 GLY A C 1
ATOM 922 O O . GLY A 1 126 ? -13.289 -5.691 -11.797 1 81.81 126 GLY A O 1
ATOM 923 N N . LYS A 1 127 ? -13.664 -3.445 -11.734 1 83.12 127 LYS A N 1
ATOM 924 C CA . LYS A 1 127 ? -13.352 -3.275 -13.148 1 83.12 127 LYS A CA 1
ATOM 925 C C . LYS A 1 127 ? -11.938 -2.742 -13.344 1 83.12 127 LYS A C 1
ATOM 927 O O . LYS A 1 127 ? -11.492 -1.865 -12.602 1 83.12 127 LYS A O 1
ATOM 932 N N . ALA A 1 128 ? -11.312 -3.406 -14.344 1 86.5 128 ALA A N 1
ATOM 933 C CA . ALA A 1 128 ? -10.016 -2.859 -14.734 1 86.5 128 ALA A CA 1
ATOM 934 C C . ALA A 1 128 ? -10.141 -1.404 -15.172 1 86.5 128 ALA A C 1
ATOM 936 O O . ALA A 1 128 ? -11.188 -0.992 -15.68 1 86.5 128 ALA A O 1
ATOM 937 N N . PHE A 1 129 ? -9.148 -0.661 -14.789 1 75.06 129 PHE A N 1
ATOM 938 C CA . PHE A 1 129 ? -9.164 0.749 -15.164 1 75.06 129 PHE A CA 1
ATOM 939 C C . PHE A 1 129 ? -8.648 0.939 -16.578 1 75.06 129 PHE A C 1
ATOM 941 O O . PHE A 1 129 ? -7.691 0.283 -17 1 75.06 129 PHE A O 1
ATOM 948 N N . GLY A 1 130 ? -9.242 1.97 -17.297 1 70.31 130 GLY A N 1
ATOM 949 C CA . GLY A 1 130 ? -8.742 2.523 -18.547 1 70.31 130 GLY A CA 1
ATOM 950 C C . GLY A 1 130 ? -8.695 1.509 -19.672 1 70.31 130 GLY A C 1
ATOM 951 O O . GLY A 1 130 ? -7.836 1.588 -20.547 1 70.31 130 GLY A O 1
ATOM 952 N N . GLY A 1 131 ? -9.547 0.526 -19.469 1 68.81 131 GLY A N 1
ATOM 953 C CA . GLY A 1 131 ? -9.586 -0.42 -20.578 1 68.81 131 GLY A CA 1
ATOM 954 C C . GLY A 1 131 ? -8.539 -1.515 -20.469 1 68.81 131 GLY A C 1
ATOM 955 O O . GLY A 1 131 ? -8.375 -2.314 -21.391 1 68.81 131 GLY A O 1
ATOM 956 N N . GLY A 1 132 ? -7.781 -1.438 -19.469 1 77.31 132 GLY A N 1
ATOM 957 C CA . GLY A 1 132 ? -6.82 -2.518 -19.297 1 77.31 132 GLY A CA 1
ATOM 958 C C . GLY A 1 132 ? -7.445 -3.787 -18.75 1 77.31 132 GLY A C 1
ATOM 959 O O . GLY A 1 132 ? -8.664 -3.873 -18.609 1 77.31 132 GLY A O 1
ATOM 960 N N . ASP A 1 133 ? -6.629 -4.793 -18.578 1 87.25 133 ASP A N 1
ATOM 961 C CA . ASP A 1 133 ? -7.105 -6.121 -18.203 1 87.25 133 ASP A CA 1
ATOM 962 C C . ASP A 1 133 ? -6.977 -6.348 -16.688 1 87.25 133 ASP A C 1
ATOM 964 O O . ASP A 1 133 ? -7.582 -7.27 -16.141 1 87.25 133 ASP A O 1
ATOM 968 N N . ASN A 1 134 ? -6.262 -5.379 -16.047 1 93.62 134 ASN A N 1
ATOM 969 C CA . ASN A 1 134 ? -5.93 -5.668 -14.664 1 93.62 134 ASN A CA 1
ATOM 970 C C . ASN A 1 134 ? -6.66 -4.734 -13.703 1 93.62 134 ASN A C 1
ATOM 972 O O . ASN A 1 134 ? -6.73 -3.525 -13.938 1 93.62 134 ASN A O 1
ATOM 976 N N . VAL A 1 135 ? -7.297 -5.297 -12.656 1 95.81 135 VAL A N 1
ATOM 977 C CA . VAL A 1 135 ? -7.934 -4.504 -11.609 1 95.81 135 VAL A CA 1
ATOM 978 C C . VAL A 1 135 ? -6.875 -3.977 -10.641 1 95.81 135 VAL A C 1
ATOM 980 O O . VAL A 1 135 ? -7.082 -2.959 -9.977 1 95.81 135 VAL A O 1
ATOM 983 N N . CYS A 1 136 ? -5.816 -4.746 -10.523 1 97.19 136 CYS A N 1
ATOM 984 C CA . CYS A 1 136 ? -4.637 -4.215 -9.844 1 97.19 136 CYS A CA 1
ATOM 985 C C . CYS A 1 136 ? -3.709 -3.518 -10.836 1 97.19 136 CYS A C 1
ATOM 987 O O . CYS A 1 136 ? -3.197 -4.145 -11.758 1 97.19 136 CYS A O 1
ATOM 989 N N . LEU A 1 137 ? -3.439 -2.236 -10.594 1 95.94 137 LEU A N 1
ATOM 990 C CA . LEU A 1 137 ? -2.768 -1.38 -11.562 1 95.94 137 LEU A CA 1
ATOM 991 C C . LEU A 1 137 ? -1.266 -1.332 -11.305 1 95.94 137 LEU A C 1
ATOM 993 O O . LEU A 1 137 ? -0.834 -1.332 -10.148 1 95.94 137 LEU A O 1
ATOM 997 N N . ASN A 1 138 ? -0.492 -1.316 -12.32 1 94.12 138 ASN A N 1
ATOM 998 C CA . ASN A 1 138 ? 0.934 -1.008 -12.328 1 94.12 138 ASN A CA 1
ATOM 999 C C . ASN A 1 138 ? 1.285 -0.029 -13.445 1 94.12 138 ASN A C 1
ATOM 1001 O O . ASN A 1 138 ? 1.979 -0.391 -14.398 1 94.12 138 ASN A O 1
ATOM 1005 N N . PRO A 1 139 ? 0.859 1.21 -13.266 1 92.69 139 PRO A N 1
ATOM 1006 C CA . PRO A 1 139 ? 0.997 2.168 -14.367 1 92.69 139 PRO A CA 1
ATOM 1007 C C . PRO A 1 139 ? 2.453 2.426 -14.742 1 92.69 139 PRO A C 1
ATOM 1009 O O . PRO A 1 139 ? 3.322 2.482 -13.875 1 92.69 139 PRO A O 1
ATOM 1012 N N . ASP A 1 140 ? 2.732 2.701 -15.984 1 88.94 140 ASP A N 1
ATOM 1013 C CA . ASP A 1 140 ? 4.066 2.979 -16.5 1 88.94 140 ASP A CA 1
ATOM 1014 C C . ASP A 1 140 ? 4.66 4.227 -15.852 1 88.94 140 ASP A C 1
ATOM 1016 O O . ASP A 1 140 ? 5.879 4.332 -15.695 1 88.94 140 ASP A O 1
ATOM 1020 N N . GLY A 1 141 ? 3.824 5.082 -15.43 1 89.19 141 GLY A N 1
ATOM 1021 C CA . GLY A 1 141 ? 4.289 6.359 -14.906 1 89.19 141 GLY A CA 1
ATOM 1022 C C . GLY A 1 141 ? 4.977 6.238 -13.562 1 89.19 141 GLY A C 1
ATOM 1023 O O . GLY A 1 141 ? 5.766 7.105 -13.18 1 89.19 141 GLY A O 1
ATOM 1024 N N . ASP A 1 142 ? 4.668 5.137 -12.805 1 91.56 142 ASP A N 1
ATOM 1025 C CA . ASP A 1 142 ? 5.254 5.078 -11.469 1 91.56 142 ASP A CA 1
ATOM 1026 C C . ASP A 1 142 ? 5.531 3.633 -11.055 1 91.56 142 ASP A C 1
ATOM 1028 O O . ASP A 1 142 ? 6.285 3.387 -10.117 1 91.56 142 ASP A O 1
ATOM 1032 N N . HIS A 1 143 ? 4.887 2.639 -11.742 1 92.94 143 HIS A N 1
ATOM 1033 C CA . HIS A 1 143 ? 5.066 1.215 -11.484 1 92.94 143 HIS A CA 1
ATOM 1034 C C . HIS A 1 143 ? 4.746 0.876 -10.031 1 92.94 143 HIS A C 1
ATOM 1036 O O . HIS A 1 143 ? 5.391 0.011 -9.43 1 92.94 143 HIS A O 1
ATOM 1042 N N . ILE A 1 144 ? 3.844 1.604 -9.445 1 96.19 144 ILE A N 1
ATOM 1043 C CA . ILE A 1 144 ? 3.412 1.37 -8.07 1 96.19 144 ILE A CA 1
ATOM 1044 C C . ILE A 1 144 ? 2.062 0.655 -8.07 1 96.19 144 ILE A C 1
ATOM 1046 O O . ILE A 1 144 ? 1.092 1.146 -8.648 1 96.19 144 ILE A O 1
ATOM 1050 N N . GLY A 1 145 ? 2.027 -0.493 -7.402 1 97.81 145 GLY A N 1
ATOM 1051 C CA . GLY A 1 145 ? 0.805 -1.28 -7.363 1 97.81 145 GLY A CA 1
ATOM 1052 C C . GLY A 1 145 ? -0.307 -0.613 -6.574 1 97.81 145 GLY A C 1
ATOM 1053 O O . GLY A 1 145 ? -0.073 -0.078 -5.488 1 97.81 145 GLY A O 1
ATOM 1054 N N . ARG A 1 146 ? -1.49 -0.618 -7.09 1 97.69 146 ARG A N 1
ATOM 1055 C CA . ARG A 1 146 ? -2.703 -0.219 -6.379 1 97.69 146 ARG A CA 1
ATOM 1056 C C . ARG A 1 146 ? -3.947 -0.734 -7.094 1 97.69 146 ARG A C 1
ATOM 1058 O O . ARG A 1 146 ? -3.93 -0.952 -8.305 1 97.69 146 ARG A O 1
ATOM 1065 N N . CYS A 1 147 ? -5.004 -0.963 -6.422 1 97.12 147 CYS A N 1
ATOM 1066 C CA . CYS A 1 147 ? -6.246 -1.4 -7.051 1 97.12 147 CYS A CA 1
ATOM 1067 C C . CYS A 1 147 ? -6.867 -0.276 -7.875 1 97.12 147 CYS A C 1
ATOM 1069 O O . CYS A 1 147 ? -6.676 0.901 -7.566 1 97.12 147 CYS A O 1
ATOM 1071 N N . SER A 1 148 ? -7.652 -0.628 -8.836 1 94.94 148 SER A N 1
ATOM 1072 C CA . SER A 1 148 ? -8.328 0.346 -9.688 1 94.94 148 SER A CA 1
ATOM 1073 C C . SER A 1 148 ? -9.273 1.222 -8.883 1 94.94 148 SER A C 1
ATOM 1075 O O . SER A 1 148 ? -9.523 2.377 -9.242 1 94.94 148 SER A O 1
ATOM 1077 N N . THR A 1 149 ? -9.828 0.621 -7.816 1 93.75 149 THR A N 1
ATOM 1078 C CA . THR A 1 149 ? -10.633 1.349 -6.844 1 93.75 149 THR A CA 1
ATOM 1079 C C . THR A 1 149 ? -10.164 1.047 -5.422 1 93.75 149 THR A C 1
ATOM 1081 O O . THR A 1 149 ? -9.852 -0.1 -5.094 1 93.75 149 THR A O 1
ATOM 1084 N N . PRO A 1 150 ? -10.062 2.127 -4.621 1 95.56 150 PRO A N 1
ATOM 1085 C CA . PRO A 1 150 ? -9.641 1.88 -3.24 1 95.56 150 PRO A CA 1
ATOM 1086 C C . PRO A 1 150 ? -10.531 0.872 -2.52 1 95.56 150 PRO A C 1
ATOM 1088 O O . PRO A 1 150 ? -11.672 0.649 -2.93 1 95.56 150 PRO A O 1
ATOM 1091 N N . CYS A 1 151 ? -10.016 0.292 -1.537 1 96.62 151 CYS A N 1
ATOM 1092 C CA . CYS A 1 151 ? -10.664 -0.776 -0.788 1 96.62 151 CYS A CA 1
ATOM 1093 C C . CYS A 1 151 ? -11.164 -0.27 0.56 1 96.62 151 C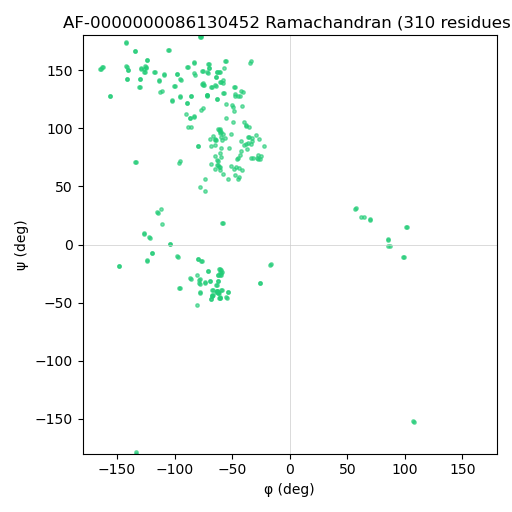YS A C 1
ATOM 1095 O O . CYS A 1 151 ? -10.906 0.876 0.932 1 96.62 151 CYS A O 1
ATOM 1097 N N . SER A 1 152 ? -11.977 -1.086 1.16 1 94.94 152 SER A N 1
ATOM 1098 C CA . SER A 1 152 ? -12.375 -0.922 2.555 1 94.94 152 SER A CA 1
ATOM 1099 C C . SER A 1 152 ? -12.453 -2.268 3.27 1 94.94 152 SER A C 1
ATOM 1101 O O . SER A 1 152 ? -12.5 -3.316 2.625 1 94.94 152 SER A O 1
ATOM 1103 N N . ASN A 1 153 ? -12.219 -2.309 4.539 1 90.44 153 ASN A N 1
ATOM 1104 C CA . ASN A 1 153 ? -12.445 -3.549 5.277 1 90.44 153 ASN A CA 1
ATOM 1105 C C . ASN A 1 153 ? -13.625 -3.426 6.238 1 90.44 153 ASN A C 1
ATOM 1107 O O . ASN A 1 153 ? -13.703 -4.16 7.223 1 90.44 153 ASN A O 1
ATOM 1111 N N . SER A 1 154 ? -14.508 -2.367 6.02 1 67.94 154 SER A N 1
ATOM 1112 C CA . SER A 1 154 ? -15.695 -2.273 6.859 1 67.94 154 SER A CA 1
ATOM 1113 C C . SER A 1 154 ? -16.422 -3.613 6.941 1 67.94 154 SER A C 1
ATOM 1115 O O . SER A 1 154 ? -16.453 -4.375 5.973 1 67.94 154 SER A O 1
ATOM 1117 N N . ALA A 1 155 ? -16.453 -4.219 8.203 1 47.97 155 ALA A N 1
ATOM 1118 C CA . ALA A 1 155 ? -17.328 -5.367 8.477 1 47.97 155 ALA A CA 1
ATOM 1119 C C . ALA A 1 155 ? -18.641 -5.246 7.727 1 47.97 155 ALA A C 1
ATOM 1121 O O . ALA A 1 155 ? -19.219 -4.16 7.637 1 47.97 155 ALA A O 1
ATOM 1122 N N . SER A 1 156 ? -18.859 -5.762 6.523 1 35.78 156 SER A N 1
ATOM 1123 C CA . SER A 1 156 ? -20.297 -5.934 6.27 1 35.78 156 SER A CA 1
ATOM 1124 C C . SER A 1 156 ? -21.078 -6.07 7.57 1 35.78 156 SER A C 1
ATOM 1126 O O . SER A 1 156 ? -20.844 -7.004 8.344 1 35.78 156 SER A O 1
ATOM 1128 N N . SER A 1 157 ? -21.375 -5.07 8.383 1 29.16 157 SER A N 1
ATOM 1129 C CA . SER A 1 157 ? -22.531 -5.43 9.195 1 29.16 157 SER A CA 1
ATOM 1130 C C . SER A 1 157 ? -23.562 -6.195 8.375 1 29.16 157 SER A C 1
ATOM 1132 O O . SER A 1 157 ? -23.812 -5.859 7.219 1 29.16 157 SER A O 1
ATOM 1134 N N . MET B 1 1 ? 12.141 71.312 95.938 1 34.56 1 MET B N 1
ATOM 1135 C CA . MET B 1 1 ? 12.469 69.875 95.75 1 34.56 1 MET B CA 1
ATOM 1136 C C . MET B 1 1 ? 12.438 69.5 94.25 1 34.56 1 MET B C 1
ATOM 1138 O O . MET B 1 1 ? 11.367 69.438 93.688 1 34.56 1 MET B O 1
ATOM 1142 N N . LYS B 1 2 ? 13.352 70.062 93.562 1 38.53 2 LYS B N 1
ATOM 1143 C CA . LYS B 1 2 ? 13.609 70.188 92.125 1 38.53 2 LYS B CA 1
ATOM 1144 C C . LYS B 1 2 ? 13.703 68.812 91.438 1 38.53 2 LYS B C 1
ATOM 1146 O O . LYS B 1 2 ? 13.969 67.812 92.062 1 38.53 2 LYS B O 1
ATOM 1151 N N . ALA B 1 3 ? 13.344 68.875 90.188 1 42.5 3 ALA B N 1
ATOM 1152 C CA . ALA B 1 3 ? 12.922 68.125 89 1 42.5 3 ALA B CA 1
ATOM 1153 C C . ALA B 1 3 ? 14.055 67.25 88.438 1 42.5 3 ALA B C 1
ATOM 1155 O O . ALA B 1 3 ? 15.117 67.75 88.062 1 42.5 3 ALA B O 1
ATOM 1156 N N . LEU B 1 4 ? 14.18 66.062 89 1 38.94 4 LEU B N 1
ATOM 1157 C CA . LEU B 1 4 ? 15.148 65 88.688 1 38.94 4 LEU B CA 1
ATOM 1158 C C . LEU B 1 4 ? 15.219 64.688 87.188 1 38.94 4 LEU B C 1
ATOM 1160 O O . LEU B 1 4 ? 14.195 64.5 86.562 1 38.94 4 LEU B O 1
ATOM 1164 N N . ALA B 1 5 ? 16.266 65.125 86.562 1 38.47 5 ALA B N 1
ATOM 1165 C CA . ALA B 1 5 ? 16.75 65.188 85.188 1 38.47 5 ALA B CA 1
ATOM 1166 C C . ALA B 1 5 ? 16.891 63.781 84.562 1 38.47 5 ALA B C 1
ATOM 1168 O O . ALA B 1 5 ? 17.703 62.969 85.062 1 38.47 5 ALA B O 1
ATOM 1169 N N . SER B 1 6 ? 15.734 63.156 84.188 1 36.59 6 SER B N 1
ATOM 1170 C CA . SER B 1 6 ? 15.75 61.781 83.688 1 36.59 6 SER B CA 1
ATOM 1171 C C . SER B 1 6 ? 16.688 61.625 82.5 1 36.59 6 SER B C 1
ATOM 1173 O O . SER B 1 6 ? 16.672 62.438 81.562 1 36.59 6 SER B O 1
ATOM 1175 N N . PHE B 1 7 ? 17.859 60.969 82.562 1 35.72 7 PHE B N 1
A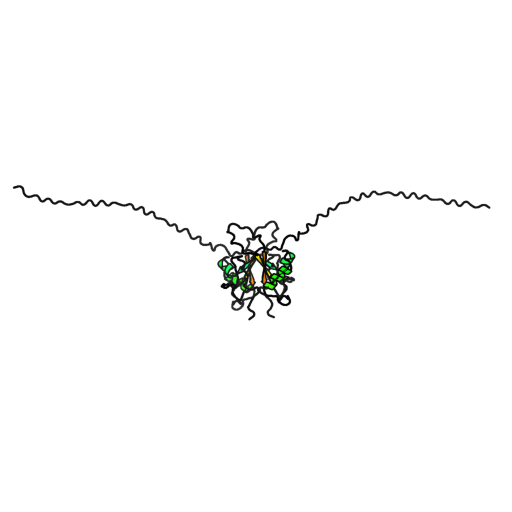TOM 1176 C CA . PHE B 1 7 ? 19.047 60.688 81.75 1 35.72 7 PHE B CA 1
ATOM 1177 C C . PHE B 1 7 ? 18.703 59.812 80.625 1 35.72 7 PHE B C 1
ATOM 1179 O O . PHE B 1 7 ? 18.391 58.625 80.75 1 35.72 7 PHE B O 1
ATOM 1186 N N . ALA B 1 8 ? 17.938 60.281 79.625 1 35.31 8 ALA B N 1
ATOM 1187 C CA . ALA B 1 8 ? 17.438 59.438 78.5 1 35.31 8 ALA B CA 1
ATOM 1188 C C . ALA B 1 8 ? 18.594 58.938 77.688 1 35.31 8 ALA B C 1
ATOM 1190 O O . ALA B 1 8 ? 19.328 59.719 77.062 1 35.31 8 ALA B O 1
ATOM 1191 N N . MET B 1 9 ? 19.203 57.75 78 1 30.84 9 MET B N 1
ATOM 1192 C CA . MET B 1 9 ? 20.375 57.125 77.438 1 30.84 9 MET B CA 1
ATOM 1193 C C . MET B 1 9 ? 20.109 56.75 75.938 1 30.84 9 MET B C 1
ATOM 1195 O O . MET B 1 9 ? 19.156 56.031 75.688 1 30.84 9 MET B O 1
ATOM 1199 N N . VAL B 1 10 ? 20.312 57.656 74.938 1 34.94 10 VAL B N 1
ATOM 1200 C CA . VAL B 1 10 ? 20.109 57.531 73.5 1 34.94 10 VAL B CA 1
ATOM 1201 C C . VAL B 1 10 ? 21.016 56.469 72.938 1 34.94 10 VAL B C 1
ATOM 1203 O O . VAL B 1 10 ? 22.234 56.562 73 1 34.94 10 VAL B O 1
ATOM 1206 N N . THR B 1 11 ? 20.75 55.094 73.188 1 32.03 11 THR B N 1
ATOM 1207 C CA . THR B 1 11 ? 21.641 54.031 72.688 1 32.03 11 THR B CA 1
ATOM 1208 C C . THR B 1 11 ? 21.734 54.031 71.188 1 32.03 11 THR B C 1
ATOM 1210 O O . THR B 1 11 ? 20.703 54.062 70.5 1 32.03 11 THR B O 1
ATOM 1213 N N . ALA B 1 12 ? 22.719 54.594 70.5 1 32.97 12 ALA B N 1
ATOM 1214 C CA . ALA B 1 12 ? 23.078 54.75 69.062 1 32.97 12 ALA B CA 1
ATOM 1215 C C . ALA B 1 12 ? 23.375 53.406 68.438 1 32.97 12 ALA B C 1
ATOM 1217 O O . ALA B 1 12 ? 24.391 52.781 68.75 1 32.97 12 ALA B O 1
ATOM 1218 N N . ALA B 1 13 ? 22.359 52.438 68.312 1 34.16 13 ALA B N 1
ATOM 1219 C CA . ALA B 1 13 ? 22.734 51.094 67.75 1 34.16 13 ALA B CA 1
ATOM 1220 C C . ALA B 1 13 ? 23.266 51.219 66.375 1 34.16 13 ALA B C 1
ATOM 1222 O O . ALA B 1 13 ? 22.609 51.781 65.5 1 34.16 13 ALA B O 1
ATOM 1223 N N . LEU B 1 14 ? 24.547 51.219 66.062 1 32.94 14 LEU B N 1
ATOM 1224 C CA . LEU B 1 14 ? 25.375 51.281 64.875 1 32.94 14 LEU B CA 1
ATOM 1225 C C . LEU B 1 14 ? 25.109 50.062 63.969 1 32.94 14 LEU B C 1
ATOM 1227 O O . LEU B 1 14 ? 25.438 48.938 64.312 1 32.94 14 LEU B O 1
ATOM 1231 N N . ALA B 1 15 ? 23.969 49.938 63.281 1 35.09 15 ALA B N 1
ATOM 1232 C CA . ALA B 1 15 ? 23.641 48.75 62.469 1 35.09 15 ALA B CA 1
ATOM 1233 C C . ALA B 1 15 ? 24.562 48.688 61.25 1 35.09 15 ALA B C 1
ATOM 1235 O O . ALA B 1 15 ? 24.594 49.625 60.438 1 35.09 15 ALA B O 1
ATOM 1236 N N . ALA B 1 16 ? 25.75 48 61.344 1 34 16 ALA B N 1
ATOM 1237 C CA . ALA B 1 16 ? 26.766 47.844 60.312 1 34 16 ALA B CA 1
ATOM 1238 C C . ALA B 1 16 ? 26.188 47.125 59.094 1 34 16 ALA B C 1
ATOM 1240 O O . ALA B 1 16 ? 25.625 46.031 59.219 1 34 16 ALA B O 1
ATOM 1241 N N . LYS B 1 17 ? 25.781 47.844 58.031 1 37.09 17 LYS B N 1
ATOM 1242 C CA . LYS B 1 17 ? 25.234 47.438 56.75 1 37.09 17 LYS B CA 1
ATOM 1243 C C . LYS B 1 17 ? 26.266 46.625 55.969 1 37.09 17 LYS B C 1
ATOM 1245 O O . LYS B 1 17 ? 27.297 47.156 55.562 1 37.09 17 LYS B O 1
ATOM 1250 N N . ILE B 1 18 ? 26.609 45.375 56.438 1 33 18 ILE B N 1
ATOM 1251 C CA . ILE B 1 18 ? 27.547 44.562 55.656 1 33 18 ILE B CA 1
ATOM 1252 C C . ILE B 1 18 ? 27.031 44.375 54.25 1 33 18 ILE B C 1
ATOM 1254 O O . ILE B 1 18 ? 25.922 43.875 54.062 1 33 18 ILE B O 1
ATOM 1258 N N . SER B 1 19 ? 27.375 45.219 53.25 1 33.84 19 SER B N 1
ATOM 1259 C CA . SER B 1 19 ? 27.047 45.219 51.844 1 33.84 19 SER B CA 1
ATOM 1260 C C . SER B 1 19 ? 27.562 43.969 51.156 1 33.84 19 SER B C 1
ATOM 1262 O O . SER B 1 19 ? 28.781 43.812 51 1 33.84 19 SER B O 1
ATOM 1264 N N . GLN B 1 20 ? 27.078 42.75 51.438 1 30.02 20 GLN B N 1
ATOM 1265 C CA . GLN B 1 20 ? 27.578 41.562 50.75 1 30.02 20 GLN B CA 1
ATOM 1266 C C . GLN B 1 20 ? 27.375 41.719 49.25 1 30.02 20 GLN B C 1
ATOM 1268 O O . GLN B 1 20 ? 26.266 42 48.781 1 30.02 20 GLN B O 1
ATOM 1273 N N . HIS B 1 21 ? 28.375 42.188 48.5 1 33.62 21 HIS B N 1
ATOM 1274 C CA . HIS B 1 21 ? 28.484 42.281 47.062 1 33.62 21 HIS B CA 1
ATOM 1275 C C . HIS B 1 21 ? 28.234 40.938 46.406 1 33.62 21 HIS B C 1
ATOM 1277 O O . HIS B 1 21 ? 29.078 40.031 46.5 1 33.62 21 HIS B O 1
ATOM 1283 N N . TYR B 1 22 ? 27.125 40.25 46.594 1 28.62 22 TYR B N 1
ATOM 1284 C CA . TYR B 1 22 ? 26.938 39 45.844 1 28.62 22 TYR B CA 1
ATOM 1285 C C . TYR B 1 22 ? 26.969 39.219 44.344 1 28.62 22 TYR B C 1
ATOM 1287 O O . TYR B 1 22 ? 26.203 40.062 43.812 1 28.62 22 TYR B O 1
ATOM 1295 N N . SER B 1 23 ? 28.188 39.281 43.75 1 30.06 23 SER B N 1
ATOM 1296 C CA . SER B 1 23 ? 28.328 39.375 42.281 1 30.06 23 SER B CA 1
ATOM 1297 C C . SER B 1 23 ? 27.516 38.281 41.594 1 30.06 23 SER B C 1
ATOM 1299 O O . SER B 1 23 ? 27.625 37.094 41.906 1 30.06 23 SER B O 1
ATOM 1301 N N . ASN B 1 24 ? 26.312 38.562 41.188 1 30.06 24 ASN B N 1
ATOM 1302 C CA . ASN B 1 24 ? 25.344 37.875 40.344 1 30.06 24 ASN B CA 1
ATOM 1303 C C . ASN B 1 24 ? 25.969 37.438 39.031 1 30.06 24 ASN B C 1
ATOM 1305 O O . ASN B 1 24 ? 26.359 38.281 38.188 1 30.06 24 ASN B O 1
ATOM 1309 N N . MET B 1 25 ? 26.938 36.438 39.094 1 27.58 25 MET B N 1
ATOM 1310 C CA . MET B 1 25 ? 27.406 35.812 37.875 1 27.58 25 MET B CA 1
ATOM 1311 C C . MET B 1 25 ? 26.234 35.5 36.938 1 27.58 25 MET B C 1
ATOM 1313 O O . MET B 1 25 ? 25.312 34.781 37.312 1 27.58 25 MET B O 1
ATOM 1317 N N . GLY B 1 26 ? 25.703 36.469 36.25 1 30.72 26 GLY B N 1
ATOM 1318 C CA . GLY B 1 26 ? 24.719 36.469 35.188 1 30.72 26 GLY B CA 1
ATOM 1319 C C . GLY B 1 26 ? 24.984 35.406 34.156 1 30.72 26 GLY B C 1
ATOM 1320 O O . GLY B 1 26 ? 25.906 35.531 33.344 1 30.72 26 GLY B O 1
ATOM 1321 N N . LEU B 1 27 ? 25.062 34.125 34.625 1 30.02 27 LEU B N 1
ATOM 1322 C CA . LEU B 1 27 ? 25.109 33.031 33.656 1 30.02 27 LEU B CA 1
ATOM 1323 C C . LEU B 1 27 ? 24.125 33.25 32.531 1 30.02 27 LEU B C 1
ATOM 1325 O O . LEU B 1 27 ? 22.906 33.344 32.781 1 30.02 27 LEU B O 1
ATOM 1329 N N . ASP B 1 28 ? 24.531 34.062 31.594 1 31.48 28 ASP B N 1
ATOM 1330 C CA . ASP B 1 28 ? 23.844 34.188 30.312 1 31.48 28 ASP B CA 1
ATOM 1331 C C . ASP B 1 28 ? 23.547 32.844 29.703 1 31.48 28 ASP B C 1
ATOM 1333 O O . ASP B 1 28 ? 24.453 32.125 29.266 1 31.48 28 ASP B O 1
ATOM 1337 N N . LEU B 1 29 ? 22.781 32.031 30.406 1 29.39 29 LEU B N 1
ATOM 1338 C CA . LEU B 1 29 ? 22.25 30.844 29.734 1 29.39 29 LEU B CA 1
ATOM 1339 C C . LEU B 1 29 ? 21.734 31.188 28.344 1 29.39 29 LEU B C 1
ATOM 1341 O O . LEU B 1 29 ? 20.688 31.828 28.203 1 29.39 29 LEU B O 1
ATOM 1345 N N . SER B 1 30 ? 22.609 31.578 27.469 1 31.17 30 SER B N 1
ATOM 1346 C CA . SER B 1 30 ? 22.281 31.656 26.062 1 31.17 30 SER B CA 1
ATOM 1347 C C . SER B 1 30 ? 21.406 30.484 25.625 1 31.17 30 SER B C 1
ATOM 1349 O O . SER B 1 30 ? 21.812 29.328 25.766 1 31.17 30 SER B O 1
ATOM 1351 N N . ALA B 1 31 ? 20.109 30.672 25.828 1 30.31 31 ALA B N 1
ATOM 1352 C CA . ALA B 1 31 ? 19.078 29.781 25.297 1 30.31 31 ALA B CA 1
ATOM 1353 C C . ALA B 1 31 ? 19.453 29.281 23.891 1 30.31 31 ALA B C 1
ATOM 1355 O O . ALA B 1 31 ? 19.75 30.078 23 1 30.31 31 ALA B O 1
ATOM 1356 N N . THR B 1 32 ? 20.281 28.25 23.875 1 33.72 32 THR B N 1
ATOM 1357 C CA . THR B 1 32 ? 20.406 27.594 22.578 1 33.72 32 THR B CA 1
ATOM 1358 C C . THR B 1 32 ? 19.078 27.609 21.828 1 33.72 32 THR B C 1
ATOM 1360 O O . THR B 1 32 ? 18.047 27.234 22.375 1 33.72 32 THR B O 1
ATOM 1363 N N . PRO B 1 33 ? 18.938 28.516 20.875 1 33.34 33 PRO B N 1
ATOM 1364 C CA . PRO B 1 33 ? 17.672 28.516 20.125 1 33.34 33 PRO B CA 1
ATOM 1365 C C . PRO B 1 33 ? 17.141 27.109 19.859 1 33.34 33 PRO B C 1
ATOM 1367 O O . PRO B 1 33 ? 17.922 26.188 19.578 1 33.34 33 PRO B O 1
ATOM 1370 N N . ALA B 1 34 ? 16.188 26.688 20.562 1 33.53 34 ALA B N 1
ATOM 1371 C CA . ALA B 1 34 ? 15.453 25.516 20.109 1 33.53 34 ALA B CA 1
ATOM 1372 C C . ALA B 1 34 ? 15.391 25.453 18.578 1 33.53 34 ALA B C 1
ATOM 1374 O O . ALA B 1 34 ? 15.047 26.453 17.938 1 33.53 34 ALA B O 1
ATOM 1375 N N . ILE B 1 35 ? 16.328 24.859 17.984 1 32.91 35 ILE B N 1
ATOM 1376 C CA . ILE B 1 35 ? 16.109 24.562 16.578 1 32.91 35 ILE B CA 1
ATOM 1377 C C . ILE B 1 35 ? 14.633 24.297 16.312 1 32.91 35 ILE B C 1
ATOM 1379 O O . ILE B 1 35 ? 14.039 23.406 16.922 1 32.91 35 ILE B O 1
ATOM 1383 N N . ALA B 1 36 ? 13.773 25.297 16.297 1 34.53 36 ALA B N 1
ATOM 1384 C CA . ALA B 1 36 ? 12.461 25.078 15.688 1 34.53 36 ALA B CA 1
ATOM 1385 C C . ALA B 1 36 ? 12.516 23.984 14.625 1 34.53 36 ALA B C 1
ATOM 1387 O O . ALA B 1 36 ? 13.398 24 13.758 1 34.53 36 ALA B O 1
ATOM 1388 N N . ALA B 1 37 ? 12.32 22.859 14.906 1 36.31 37 ALA B N 1
ATOM 1389 C CA . ALA B 1 37 ? 12.039 21.969 13.789 1 36.31 37 ALA B CA 1
ATOM 1390 C C . ALA B 1 37 ? 11.398 22.734 12.633 1 36.31 37 ALA B C 1
ATOM 1392 O O . ALA B 1 37 ? 10.32 23.312 12.789 1 36.31 37 ALA B O 1
ATOM 1393 N N . ASP B 1 38 ? 12.07 23.562 11.844 1 35.53 38 ASP B N 1
ATOM 1394 C CA . ASP B 1 38 ? 11.656 24.328 10.664 1 35.53 38 ASP B CA 1
ATOM 1395 C C . ASP B 1 38 ? 10.477 23.656 9.961 1 35.53 38 ASP B C 1
ATOM 1397 O O . ASP B 1 38 ? 10.602 22.547 9.445 1 35.53 38 ASP B O 1
ATOM 1401 N N . ASN B 1 39 ? 9.211 23.594 10.32 1 41.78 39 ASN B N 1
ATOM 1402 C CA . ASN B 1 39 ? 7.941 23.5 9.609 1 41.78 39 ASN B CA 1
ATOM 1403 C C . ASN B 1 39 ? 8.102 23.859 8.133 1 41.78 39 ASN B C 1
ATOM 1405 O O . ASN B 1 39 ? 7.113 24.031 7.418 1 41.78 39 ASN B O 1
ATOM 1409 N N . SER B 1 40 ? 9.133 24.5 7.656 1 47.94 40 SER B N 1
ATOM 1410 C CA . SER B 1 40 ? 9.43 24.984 6.312 1 47.94 40 SER B CA 1
ATOM 1411 C C . SER B 1 40 ? 9.438 23.844 5.301 1 47.94 40 SER B C 1
ATOM 1413 O O . SER B 1 40 ? 9.445 24.078 4.094 1 47.94 40 SER B O 1
ATOM 1415 N N . THR B 1 41 ? 9.664 22.609 5.754 1 67.06 41 THR B N 1
ATOM 1416 C CA . THR B 1 41 ? 9.812 21.562 4.742 1 67.06 41 THR B CA 1
ATOM 1417 C C . THR B 1 41 ? 8.453 21 4.336 1 67.06 41 THR B C 1
ATOM 1419 O O . THR B 1 41 ? 7.609 20.719 5.188 1 67.06 41 THR B O 1
ATOM 1422 N N . GLY B 1 42 ? 7.902 21.406 3.215 1 86.31 42 GLY B N 1
ATOM 1423 C CA . GLY B 1 42 ? 6.684 20.938 2.57 1 86.31 42 GLY B CA 1
ATOM 1424 C C . GLY B 1 42 ? 6.438 19.453 2.756 1 86.31 42 GLY B C 1
ATOM 1425 O O . GLY B 1 42 ? 7.281 18.75 3.312 1 86.31 42 GLY B O 1
ATOM 1426 N N . ALA B 1 43 ? 5.223 19.047 2.645 1 94 43 ALA B N 1
ATOM 1427 C CA . ALA B 1 43 ? 4.836 17.641 2.676 1 94 43 ALA B CA 1
ATOM 1428 C C . ALA B 1 43 ? 5.824 16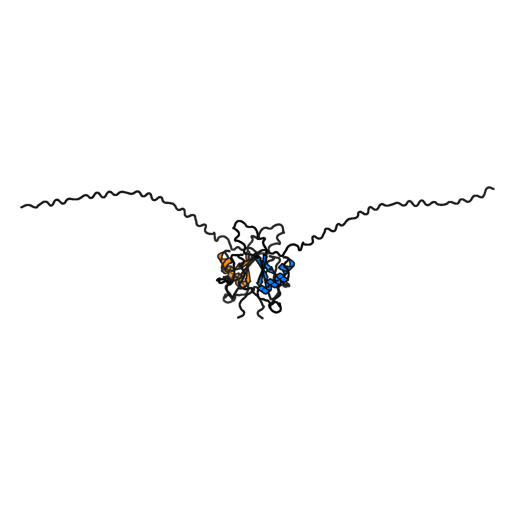.781 1.887 1 94 43 ALA B C 1
ATOM 1430 O O . ALA B 1 43 ? 6.258 17.172 0.799 1 94 43 ALA B O 1
ATOM 1431 N N . TYR B 1 44 ? 6.242 15.742 2.498 1 94.44 44 TYR B N 1
ATOM 1432 C CA . TYR B 1 44 ? 7.148 14.828 1.808 1 94.44 44 TYR B CA 1
ATOM 1433 C C . TYR B 1 44 ? 6.832 13.375 2.15 1 94.44 44 TYR B C 1
ATOM 1435 O O . TYR B 1 44 ? 6.246 13.094 3.199 1 94.44 44 TYR B O 1
ATOM 1443 N N . CYS B 1 45 ? 7.117 12.461 1.319 1 94.75 45 CYS B N 1
ATOM 1444 C CA . CYS B 1 45 ? 7.008 11.016 1.511 1 94.75 45 CYS B CA 1
ATOM 1445 C C . CYS B 1 45 ? 7.797 10.266 0.448 1 94.75 45 CYS B C 1
ATOM 1447 O O . CYS B 1 45 ? 8.133 10.828 -0.596 1 94.75 45 CYS B O 1
ATOM 1449 N N . GLY B 1 46 ? 8.25 9.055 0.898 1 93.5 46 GLY B N 1
ATOM 1450 C CA . GLY B 1 46 ? 8.922 8.227 -0.088 1 93.5 46 GLY B CA 1
ATOM 1451 C C . GLY B 1 46 ? 7.98 7.645 -1.123 1 93.5 46 GLY B C 1
ATOM 1452 O O . GLY B 1 46 ? 7 6.984 -0.774 1 93.5 46 GLY B O 1
ATOM 1453 N N . VAL B 1 47 ? 8.312 7.828 -2.43 1 94.44 47 VAL B N 1
ATOM 1454 C CA . VAL B 1 47 ? 7.48 7.352 -3.531 1 94.44 47 VAL B CA 1
ATOM 1455 C C . VAL B 1 47 ? 7.398 5.828 -3.49 1 94.44 47 VAL B 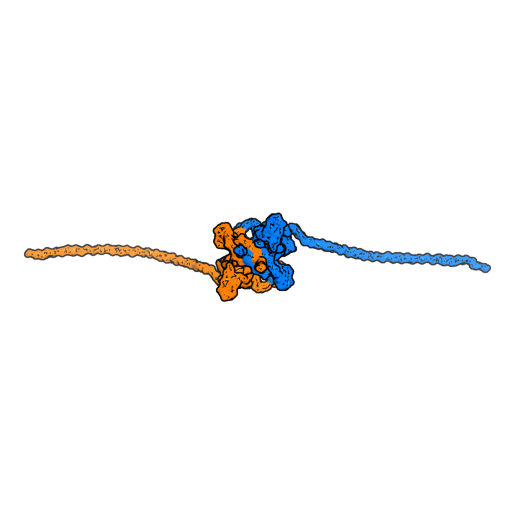C 1
ATOM 1457 O O . VAL B 1 47 ? 8.422 5.145 -3.404 1 94.44 47 VAL B O 1
ATOM 1460 N N . GLY B 1 48 ? 6.125 5.332 -3.461 1 95.94 48 GLY B N 1
ATOM 1461 C CA . GLY B 1 48 ? 5.887 3.898 -3.469 1 95.94 48 GLY B CA 1
ATOM 1462 C C . GLY B 1 48 ? 5.617 3.332 -2.088 1 95.94 48 GLY B C 1
ATOM 1463 O O . GLY B 1 48 ? 5.156 2.195 -1.956 1 95.94 48 GLY B O 1
ATOM 1464 N N . TYR B 1 49 ? 5.844 4.137 -1.062 1 96.81 49 TYR B N 1
ATOM 1465 C CA . TYR B 1 49 ? 5.652 3.666 0.305 1 96.81 49 TYR B CA 1
ATOM 1466 C C . TYR B 1 49 ? 4.215 3.893 0.762 1 96.81 49 TYR B C 1
ATOM 1468 O O . TYR B 1 49 ? 3.559 4.836 0.318 1 96.81 49 TYR B O 1
ATOM 1476 N N . THR B 1 50 ? 3.838 3.025 1.693 1 98.75 50 THR B N 1
ATOM 1477 C CA . THR B 1 50 ? 2.52 3.172 2.299 1 98.75 50 THR B CA 1
ATOM 1478 C C . THR B 1 50 ? 2.615 3.908 3.633 1 98.75 50 THR B C 1
ATOM 1480 O O . THR B 1 50 ? 3.592 3.746 4.367 1 98.75 50 THR B O 1
ATOM 1483 N N . TYR B 1 51 ? 1.581 4.68 3.918 1 98.56 51 TYR B N 1
ATOM 1484 C CA . TYR B 1 51 ? 1.493 5.441 5.16 1 98.56 51 TYR B CA 1
ATOM 1485 C C . TYR B 1 51 ? 0.069 5.438 5.703 1 98.56 51 TYR B C 1
ATOM 1487 O O . TYR B 1 51 ? -0.893 5.547 4.938 1 98.56 51 TYR B O 1
ATOM 1495 N N . CYS B 1 52 ? -0.021 5.367 6.996 1 98.62 52 CYS B N 1
ATOM 1496 C CA . CYS B 1 52 ? -1.279 5.703 7.652 1 98.62 52 CYS B CA 1
ATOM 1497 C C . CYS B 1 52 ? -1.49 7.211 7.691 1 98.62 52 CYS B C 1
ATOM 1499 O O . CYS B 1 52 ? -0.528 7.973 7.801 1 98.62 52 CYS B O 1
ATOM 1501 N N . GLY B 1 53 ? -2.752 7.621 7.645 1 98.69 53 GLY B N 1
ATOM 1502 C CA . GLY B 1 53 ? -3.059 9.047 7.645 1 98.69 53 GLY B CA 1
ATOM 1503 C C . GLY B 1 53 ? -2.428 9.789 8.805 1 98.69 53 GLY B C 1
ATOM 1504 O O . GLY B 1 53 ? -1.893 10.891 8.625 1 98.69 53 GLY B O 1
ATOM 1505 N N . TYR B 1 54 ? -2.441 9.211 9.969 1 98 54 TYR B N 1
ATOM 1506 C CA . TYR B 1 54 ? -1.903 9.914 11.125 1 98 54 TYR B CA 1
ATOM 1507 C C . TYR B 1 54 ? -0.39 10.055 11.023 1 98 54 TYR B C 1
ATOM 1509 O O . TYR B 1 54 ? 0.184 11.031 11.523 1 98 54 TYR B O 1
ATOM 1517 N N . ILE B 1 55 ? 0.329 9.141 10.406 1 98.31 55 ILE B N 1
ATOM 1518 C CA . ILE B 1 55 ? 1.767 9.25 10.188 1 98.31 55 ILE B CA 1
ATOM 1519 C C . ILE B 1 55 ? 2.051 10.391 9.203 1 98.31 55 ILE B C 1
ATOM 1521 O O . ILE B 1 55 ? 2.982 11.172 9.406 1 98.31 55 ILE B O 1
ATOM 1525 N N . LEU B 1 56 ? 1.26 10.461 8.117 1 98.38 56 LEU B N 1
ATOM 1526 C CA . LEU B 1 56 ? 1.398 11.539 7.145 1 98.38 56 LEU B CA 1
ATOM 1527 C C . LEU B 1 56 ? 1.284 12.898 7.828 1 98.38 56 LEU B C 1
ATOM 1529 O O . LEU B 1 56 ? 2.074 13.805 7.551 1 98.38 56 LEU B O 1
ATOM 1533 N N . LYS B 1 57 ? 0.323 13 8.664 1 98.25 57 LYS B N 1
ATOM 1534 C CA . LYS B 1 57 ? 0.08 14.258 9.367 1 98.25 57 LYS B CA 1
ATOM 1535 C C . LYS B 1 57 ? 1.195 14.555 10.359 1 98.25 57 LYS B C 1
ATOM 1537 O O . LYS B 1 57 ? 1.763 15.648 10.359 1 98.25 57 LYS B O 1
ATOM 1542 N N . GLU B 1 58 ? 1.593 13.633 11.141 1 97.19 58 GLU B N 1
ATOM 1543 C CA . GLU B 1 58 ? 2.449 13.867 12.305 1 97.19 58 GLU B CA 1
ATOM 1544 C C . GLU B 1 58 ? 3.9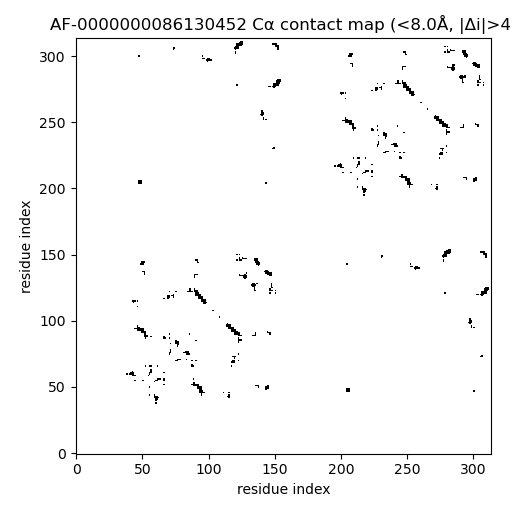24 13.844 11.914 1 97.19 58 GLU B C 1
ATOM 1546 O O . GLU B 1 58 ? 4.75 14.508 12.547 1 97.19 58 GLU B O 1
ATOM 1551 N N . GLN B 1 59 ? 4.258 13.117 10.906 1 96.38 59 GLN B N 1
ATOM 1552 C CA . GLN B 1 59 ? 5.676 12.859 10.68 1 96.38 59 GLN B CA 1
ATOM 1553 C C . GLN B 1 59 ? 6.09 13.289 9.273 1 96.38 59 GLN B C 1
ATOM 1555 O O . GLN B 1 59 ? 7.285 13.406 8.984 1 96.38 59 GLN B O 1
ATOM 1560 N N . LYS B 1 60 ? 5.145 13.539 8.414 1 96.88 60 LYS B N 1
ATOM 1561 C CA . LYS B 1 60 ? 5.516 13.805 7.027 1 96.88 60 LYS B CA 1
ATOM 1562 C C . LYS B 1 60 ? 5.016 15.18 6.578 1 96.88 60 LYS B C 1
ATOM 1564 O O . LYS B 1 60 ? 5.059 15.5 5.391 1 96.88 60 LYS B O 1
ATOM 1569 N N . ASN B 1 61 ? 4.469 15.906 7.469 1 96.38 61 ASN B N 1
ATOM 1570 C CA . ASN B 1 61 ? 4.113 17.312 7.297 1 96.38 61 ASN B CA 1
ATOM 1571 C C . ASN B 1 61 ? 2.943 17.484 6.332 1 96.38 61 ASN B C 1
ATOM 1573 O O . ASN B 1 61 ? 2.826 18.516 5.672 1 96.38 61 ASN B O 1
ATOM 1577 N N . PHE B 1 62 ? 2.129 16.453 6.121 1 97.75 62 PHE B N 1
ATOM 1578 C CA . PHE B 1 62 ? 0.882 16.641 5.391 1 97.75 62 PHE B CA 1
ATOM 1579 C C . PHE B 1 62 ? -0.165 17.312 6.27 1 97.75 62 PHE B C 1
ATOM 1581 O O . PHE B 1 62 ? -0.302 16.984 7.449 1 97.75 62 PHE B O 1
ATOM 1588 N N . ASP B 1 63 ? -0.816 18.203 5.621 1 97.19 63 ASP B N 1
ATOM 1589 C CA . ASP B 1 63 ? -1.907 18.797 6.383 1 97.19 63 ASP B CA 1
ATOM 1590 C C . ASP B 1 63 ? -3.164 17.938 6.316 1 97.19 63 ASP B C 1
ATOM 1592 O O . ASP B 1 63 ? -3.328 17.141 5.387 1 97.19 63 ASP B O 1
ATOM 1596 N N . GLU B 1 64 ? -4.008 18.078 7.27 1 96.56 64 GLU B N 1
ATOM 1597 C CA . GLU B 1 64 ? -5.227 17.297 7.398 1 96.56 64 GLU B CA 1
ATOM 1598 C C . GLU B 1 64 ? -6.129 17.469 6.176 1 96.56 64 GLU B C 1
ATOM 1600 O O . GLU B 1 64 ? -6.758 16.5 5.727 1 96.56 64 GLU B O 1
ATOM 1605 N N . ALA B 1 65 ? -6.207 18.672 5.648 1 95.38 65 ALA B N 1
ATOM 1606 C CA . ALA B 1 65 ? -7.062 18.938 4.496 1 95.38 65 ALA B CA 1
ATOM 1607 C C . ALA B 1 65 ? -6.621 18.125 3.283 1 95.38 65 ALA B C 1
ATOM 1609 O O . ALA B 1 65 ? -7.457 17.594 2.549 1 95.38 65 ALA B O 1
ATOM 1610 N N . THR B 1 66 ? -5.309 18.047 3.07 1 97 66 THR B N 1
ATOM 1611 C CA . THR B 1 66 ? -4.758 17.266 1.97 1 97 66 THR B CA 1
ATOM 1612 C C . THR B 1 66 ? -5.078 15.781 2.146 1 97 66 THR B C 1
ATOM 1614 O O . THR B 1 66 ? -5.453 15.109 1.188 1 97 66 THR B O 1
ATOM 1617 N N . ILE B 1 67 ? -5.008 15.25 3.324 1 98 67 ILE B N 1
ATOM 1618 C CA . ILE B 1 67 ? -5.293 13.852 3.619 1 98 67 ILE B CA 1
ATOM 1619 C C . ILE B 1 67 ? -6.777 13.57 3.408 1 98 67 ILE B C 1
ATOM 1621 O O . ILE B 1 67 ? -7.148 12.57 2.791 1 98 67 ILE B O 1
ATOM 1625 N N . LEU B 1 68 ? -7.605 14.484 3.873 1 96.81 68 LEU B N 1
ATOM 1626 C CA . LEU B 1 68 ? -9.047 14.344 3.689 1 96.81 68 LEU B CA 1
ATOM 1627 C C . LEU B 1 68 ? -9.406 14.352 2.209 1 96.81 68 LEU B C 1
ATOM 1629 O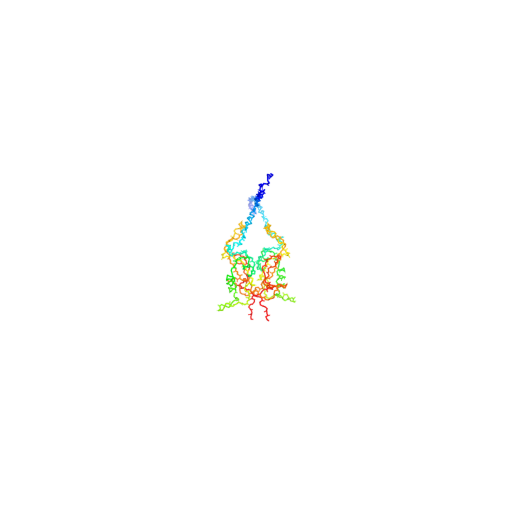 O . LEU B 1 68 ? -10.25 13.57 1.766 1 96.81 68 LEU B O 1
ATOM 1633 N N . THR B 1 69 ? -8.758 15.234 1.47 1 96.25 69 THR B N 1
ATOM 1634 C CA . THR B 1 69 ? -9.008 15.305 0.034 1 96.25 69 THR B CA 1
ATOM 1635 C C . THR B 1 69 ? -8.656 13.984 -0.64 1 96.25 69 THR B C 1
ATOM 1637 O O . THR B 1 69 ? -9.438 13.461 -1.443 1 96.25 69 THR B O 1
ATOM 1640 N N . ALA B 1 70 ? -7.551 13.406 -0.335 1 97.19 70 ALA B N 1
ATOM 1641 C CA . ALA B 1 70 ? -7.152 12.117 -0.887 1 97.19 70 ALA B CA 1
ATOM 1642 C C . ALA B 1 70 ? -8.125 11.016 -0.472 1 97.19 70 ALA B C 1
ATOM 1644 O O . ALA B 1 70 ? -8.477 10.148 -1.28 1 97.19 70 ALA B O 1
ATOM 1645 N N . TYR B 1 71 ? -8.562 11.086 0.79 1 97.38 71 TYR B N 1
ATOM 1646 C CA . TYR B 1 71 ? -9.516 10.117 1.312 1 97.38 71 TYR B CA 1
ATOM 1647 C C . TYR B 1 71 ? -10.828 10.164 0.534 1 97.38 71 TYR B C 1
ATOM 1649 O O . TYR B 1 71 ? -11.344 9.133 0.102 1 97.38 71 TYR B O 1
ATOM 1657 N N . CYS B 1 72 ? -11.281 11.32 0.316 1 96.44 72 CYS B N 1
ATOM 1658 C CA . CYS B 1 72 ? -12.578 11.477 -0.337 1 96.44 72 CYS B CA 1
ATOM 1659 C C . CYS B 1 72 ? -12.484 11.141 -1.819 1 96.44 72 CYS B C 1
ATOM 1661 O O . CYS B 1 72 ? -13.438 10.617 -2.4 1 96.44 72 CYS B O 1
ATOM 1663 N N . ALA B 1 73 ? -11.375 11.422 -2.406 1 95.25 73 ALA B N 1
ATOM 1664 C CA . ALA B 1 73 ? -11.164 11.039 -3.799 1 95.25 73 ALA B CA 1
ATOM 1665 C C . ALA B 1 73 ? -11.258 9.531 -3.973 1 95.25 73 ALA B C 1
ATOM 1667 O O . ALA B 1 73 ? -11.477 9.039 -5.082 1 95.25 73 ALA B O 1
ATOM 1668 N N . GLY B 1 74 ? -11.07 8.766 -2.854 1 95.06 74 GLY B N 1
ATOM 1669 C CA . GLY B 1 74 ? -11.148 7.316 -2.895 1 95.06 74 GLY B CA 1
ATOM 1670 C C . GLY B 1 74 ? -12.578 6.797 -2.895 1 95.06 74 GLY B C 1
ATOM 1671 O O . GLY B 1 74 ? -12.805 5.598 -3.072 1 95.06 74 GLY B O 1
ATOM 1672 N N . GLY B 1 75 ? -13.5 7.68 -2.607 1 93.5 75 GLY B N 1
ATOM 1673 C CA . GLY B 1 75 ? -14.898 7.293 -2.744 1 93.5 75 GLY B CA 1
ATOM 1674 C C . GLY B 1 75 ? -15.555 6.949 -1.42 1 93.5 75 GLY B C 1
ATOM 1675 O O . GLY B 1 75 ? -16.641 6.355 -1.393 1 93.5 75 GLY B O 1
ATOM 1676 N N . TYR B 1 76 ? -14.953 7.316 -0.332 1 94.5 76 TYR B N 1
ATOM 1677 C CA . TYR B 1 76 ? -15.477 6.914 0.969 1 94.5 76 TYR B CA 1
ATOM 1678 C C . TYR B 1 76 ? -15.945 8.125 1.769 1 94.5 76 TYR B C 1
ATOM 1680 O O . TYR B 1 76 ? -15.82 8.148 2.996 1 94.5 76 TYR B O 1
ATOM 1688 N N . CYS B 1 77 ? -16.328 9.078 1.037 1 94.81 77 CYS B N 1
ATOM 1689 C CA . CYS B 1 77 ? -16.906 10.266 1.661 1 94.81 77 CYS B CA 1
ATOM 1690 C C . CYS B 1 77 ? -18.25 10.617 1.014 1 94.81 77 CYS B C 1
ATOM 1692 O O . CYS B 1 77 ? -18.516 10.203 -0.117 1 94.81 77 CYS B O 1
ATOM 1694 N N . ASP B 1 78 ? -19.094 11.242 1.869 1 90.06 78 ASP B N 1
ATOM 1695 C CA . ASP B 1 78 ? -20.297 11.844 1.318 1 90.06 78 ASP B CA 1
ATOM 1696 C C . ASP B 1 78 ? -20.031 13.234 0.762 1 90.06 78 ASP B C 1
ATOM 1698 O O . ASP B 1 78 ? -19.672 14.148 1.511 1 90.06 78 ASP B O 1
ATOM 1702 N N . ALA B 1 79 ? -20.062 13.391 -0.502 1 79.94 79 ALA B N 1
ATOM 1703 C CA . ALA B 1 79 ? -19.75 14.641 -1.186 1 79.94 79 ALA B CA 1
ATOM 1704 C C . ALA B 1 79 ? -20.672 15.766 -0.743 1 79.94 79 ALA B C 1
ATOM 1706 O O . ALA B 1 79 ? -20.312 16.938 -0.792 1 79.94 79 ALA B O 1
ATOM 1707 N N . GLY B 1 80 ? -21.844 15.328 -0.307 1 81.5 80 GLY B N 1
ATOM 1708 C CA . GLY B 1 80 ? -22.844 16.328 0.053 1 81.5 80 GLY B CA 1
ATOM 1709 C C . GLY B 1 80 ? -22.594 16.969 1.405 1 81.5 80 GLY B C 1
ATOM 1710 O O . GLY B 1 80 ? -22.766 18.172 1.566 1 81.5 80 GLY B O 1
ATOM 1711 N N . ASN B 1 81 ? -22.172 16.156 2.436 1 83.75 81 ASN B N 1
ATOM 1712 C CA . ASN B 1 81 ? -22.031 16.719 3.77 1 83.75 81 ASN B CA 1
ATOM 1713 C C . ASN B 1 81 ? -20.609 16.609 4.293 1 83.75 81 ASN B C 1
ATOM 1715 O O . ASN B 1 81 ? -20.297 17.078 5.383 1 83.75 81 ASN B O 1
ATOM 1719 N N . GLY B 1 82 ? -19.812 15.938 3.58 1 82.56 82 GLY B N 1
ATOM 1720 C CA . GLY B 1 82 ? -18.406 15.883 3.926 1 82.56 82 GLY B CA 1
ATOM 1721 C C . GLY B 1 82 ? -18.094 14.805 4.949 1 82.56 82 GLY B C 1
ATOM 1722 O O . GLY B 1 82 ? -16.953 14.703 5.414 1 82.56 82 GLY B O 1
ATOM 1723 N N . SER B 1 83 ? -19.125 13.977 5.328 1 92.88 83 SER B N 1
ATOM 1724 C CA . SER B 1 83 ? -18.859 12.891 6.27 1 92.88 83 SER B CA 1
ATOM 1725 C C . SER B 1 83 ? -18.062 11.773 5.617 1 92.88 83 SER B C 1
ATOM 1727 O O . SER B 1 83 ? -18.125 11.578 4.402 1 92.88 83 SER B O 1
ATOM 1729 N N . THR B 1 84 ? -17.25 11.148 6.461 1 94.88 84 THR B N 1
ATOM 1730 C CA . THR B 1 84 ? -16.375 10.078 5.977 1 94.88 84 THR B CA 1
ATOM 1731 C C . THR B 1 84 ? -16.844 8.727 6.5 1 94.88 84 THR B C 1
ATOM 1733 O O . THR B 1 84 ? -17.391 8.633 7.602 1 94.88 84 THR B O 1
ATOM 1736 N N . ASP B 1 85 ? -16.688 7.645 5.691 1 93.5 85 ASP B N 1
ATOM 1737 C CA . ASP B 1 85 ? -17.125 6.305 6.066 1 93.5 85 ASP B CA 1
ATOM 1738 C C . ASP B 1 85 ? -16.312 5.766 7.242 1 93.5 85 ASP B C 1
ATOM 1740 O O . ASP B 1 85 ? -16.828 4.988 8.055 1 93.5 85 ASP B O 1
ATOM 1744 N N . THR B 1 86 ? -15.078 6.031 7.238 1 94.88 86 THR B N 1
ATOM 1745 C CA . THR B 1 86 ? -14.164 5.707 8.328 1 94.88 86 THR B CA 1
ATOM 1746 C C . THR B 1 86 ? -13.273 6.906 8.664 1 94.88 86 THR B C 1
ATOM 1748 O O . THR B 1 86 ? -13.453 7.988 8.102 1 94.88 86 THR B O 1
ATOM 1751 N N . ASP B 1 87 ? -12.367 6.797 9.602 1 95.19 87 ASP B N 1
ATOM 1752 C CA . ASP B 1 87 ? -11.469 7.875 9.992 1 95.19 87 ASP B CA 1
ATOM 1753 C C . ASP B 1 87 ? -10.344 8.047 8.977 1 95.19 87 ASP B C 1
ATOM 1755 O O . ASP B 1 87 ? -9.484 7.176 8.836 1 95.19 87 ASP B O 1
ATOM 1759 N N . PRO B 1 88 ? -10.305 9.242 8.297 1 97.19 88 PRO B N 1
ATOM 1760 C CA . PRO B 1 88 ? -9.258 9.453 7.289 1 97.19 88 PRO B CA 1
ATOM 1761 C C . PRO B 1 88 ? -7.852 9.344 7.871 1 97.19 88 PRO B C 1
ATOM 1763 O O . PRO B 1 88 ? -6.906 9.008 7.148 1 97.19 88 PRO B O 1
ATOM 1766 N N . MET B 1 89 ? -7.641 9.562 9.156 1 97.75 89 MET B N 1
ATOM 1767 C CA . MET B 1 89 ? -6.328 9.477 9.789 1 97.75 89 MET B CA 1
ATOM 1768 C C . MET B 1 89 ? -5.914 8.023 9.992 1 97.75 89 MET B C 1
ATOM 1770 O O . MET B 1 89 ? -4.742 7.742 10.258 1 97.75 89 MET B O 1
ATOM 1774 N N . GLN B 1 90 ? -6.918 7.184 9.836 1 97.44 90 GLN B N 1
ATOM 1775 C CA . GLN B 1 90 ? -6.656 5.754 9.938 1 97.44 90 GLN B CA 1
ATOM 1776 C C . GLN B 1 90 ? -6.645 5.094 8.562 1 97.44 90 GLN B C 1
ATOM 1778 O O . GLN B 1 90 ? -6.539 3.871 8.453 1 97.44 90 GLN B O 1
ATOM 1783 N N . GLY B 1 91 ? -6.855 5.898 7.535 1 98.12 91 GLY B N 1
ATOM 1784 C CA . GLY B 1 91 ? -6.77 5.359 6.188 1 98.12 91 GLY B CA 1
ATOM 1785 C C . GLY B 1 91 ? -5.352 4.992 5.785 1 98.12 91 GLY B C 1
ATOM 1786 O O . GLY B 1 91 ? -4.387 5.523 6.336 1 98.12 91 GLY B O 1
ATOM 1787 N N . LEU B 1 92 ? -5.223 4.012 4.891 1 98.81 92 LEU B N 1
ATOM 1788 C CA . LEU B 1 92 ? -3.945 3.627 4.301 1 98.81 92 LEU B CA 1
ATOM 1789 C C . LEU B 1 92 ? -3.736 4.316 2.957 1 98.81 92 LEU B C 1
ATOM 1791 O O . LEU B 1 92 ? -4.598 4.25 2.078 1 98.81 92 LEU B O 1
ATOM 1795 N N . TYR B 1 93 ? -2.605 4.965 2.83 1 98.88 93 TYR B N 1
ATOM 1796 C CA . TYR B 1 93 ? -2.295 5.742 1.638 1 98.88 93 TYR B CA 1
ATOM 1797 C C . TYR B 1 93 ? -0.973 5.301 1.024 1 98.88 93 TYR B C 1
ATOM 1799 O O . TYR B 1 93 ? -0.11 4.758 1.721 1 98.88 93 TYR B O 1
ATOM 1807 N N . VAL B 1 94 ? -0.854 5.496 -0.237 1 98.81 94 VAL B N 1
ATOM 1808 C CA . VAL B 1 94 ? 0.42 5.309 -0.922 1 98.81 94 VAL B CA 1
ATOM 1809 C C . VAL B 1 94 ? 0.928 6.652 -1.44 1 98.81 94 VAL B C 1
ATOM 1811 O O . VAL B 1 94 ? 0.139 7.5 -1.867 1 98.81 94 VAL B O 1
ATOM 1814 N N . CYS B 1 95 ? 2.244 6.871 -1.346 1 97.62 95 CYS B N 1
ATOM 1815 C CA . CYS B 1 95 ? 2.885 8.078 -1.859 1 97.62 95 CYS B CA 1
ATOM 1816 C C . CYS B 1 95 ? 3.225 7.926 -3.338 1 97.62 95 CYS B C 1
ATOM 1818 O O . CYS B 1 95 ? 3.852 6.941 -3.736 1 97.62 95 CYS B O 1
ATOM 1820 N N . LEU B 1 96 ? 2.82 8.867 -4.164 1 97.12 96 LEU B N 1
ATOM 1821 C CA . LEU B 1 96 ? 3.02 8.844 -5.609 1 97.12 96 LEU B CA 1
ATOM 1822 C C . LEU B 1 96 ? 3.703 10.125 -6.086 1 97.12 96 LEU B C 1
ATOM 1824 O O . LEU B 1 96 ? 3.578 11.172 -5.449 1 97.12 96 LEU B O 1
ATOM 1828 N N . PRO B 1 97 ? 4.488 9.938 -7.148 1 94.31 97 PRO B N 1
ATOM 1829 C CA . PRO B 1 97 ? 4.887 11.195 -7.781 1 94.31 97 PRO B CA 1
ATOM 1830 C C . PRO B 1 97 ? 3.703 11.969 -8.359 1 94.31 97 PRO B C 1
ATOM 1832 O O . PRO B 1 97 ? 2.744 11.367 -8.844 1 94.31 97 PRO B O 1
ATOM 1835 N N . GLU B 1 98 ? 3.766 13.242 -8.281 1 93.12 98 GLU B N 1
ATOM 1836 C CA . GLU B 1 98 ? 2.684 14.055 -8.828 1 93.12 98 GLU B CA 1
ATOM 1837 C C . GLU B 1 98 ? 2.572 13.891 -10.336 1 93.12 98 GLU B C 1
ATOM 1839 O O . GLU B 1 98 ? 1.476 13.961 -10.898 1 93.12 98 GLU B O 1
ATOM 1844 N N . SER B 1 99 ? 3.727 13.734 -10.891 1 88.75 99 SER B N 1
ATOM 1845 C CA . SER B 1 99 ? 3.801 13.516 -12.336 1 88.75 99 SER B CA 1
ATOM 1846 C C . SER B 1 99 ? 4.559 12.234 -12.664 1 88.75 99 SER B C 1
ATOM 1848 O O . SER B 1 99 ? 5.375 11.773 -11.867 1 88.75 99 SER B O 1
ATOM 1850 N N . ALA B 1 100 ? 4.125 11.695 -13.844 1 81.81 100 ALA B N 1
ATOM 1851 C CA . ALA B 1 100 ? 4.812 10.477 -14.273 1 81.81 100 ALA B CA 1
ATOM 1852 C C . ALA B 1 100 ? 6.328 10.648 -14.195 1 81.81 100 ALA B C 1
ATOM 1854 O O . ALA B 1 100 ? 6.852 11.719 -14.523 1 81.81 100 ALA B O 1
ATOM 1855 N N . ILE B 1 101 ? 6.945 9.594 -13.648 1 73 101 ILE B N 1
ATOM 1856 C CA . ILE B 1 101 ? 8.406 9.594 -13.586 1 73 101 ILE B CA 1
ATOM 1857 C C . ILE B 1 101 ? 8.977 9.031 -14.883 1 73 101 ILE B C 1
ATOM 1859 O O . ILE B 1 101 ? 8.688 7.895 -15.258 1 73 101 ILE B O 1
ATOM 1863 N N . PRO B 1 102 ? 9.523 9.938 -15.594 1 60.44 102 PRO B N 1
ATOM 1864 C CA . PRO B 1 102 ? 10.141 9.398 -16.812 1 60.44 102 PRO B CA 1
ATOM 1865 C C . PRO B 1 102 ? 11 8.164 -16.531 1 60.44 102 PRO B C 1
ATOM 1867 O O . PRO B 1 102 ? 11.57 8.031 -15.445 1 60.44 102 PRO B O 1
ATOM 1870 N N . LYS B 1 103 ? 10.727 7.16 -17.312 1 54.72 103 LYS B N 1
ATOM 1871 C CA . LYS B 1 103 ? 11.555 5.965 -17.172 1 54.72 103 LYS B CA 1
ATOM 1872 C C . LYS B 1 103 ? 13.008 6.336 -16.875 1 54.72 103 LYS B C 1
ATOM 1874 O O . LYS B 1 103 ? 13.617 7.121 -17.609 1 54.72 103 LYS B O 1
ATOM 1879 N N . ARG B 1 104 ? 13.219 6.484 -15.648 1 51.31 104 ARG B N 1
ATOM 1880 C CA . ARG B 1 104 ? 14.625 6.742 -15.359 1 51.31 104 ARG B CA 1
ATOM 1881 C C . ARG B 1 104 ? 15.523 5.727 -16.062 1 51.31 104 ARG B C 1
ATOM 1883 O O . ARG B 1 104 ? 15.172 4.551 -16.172 1 51.31 104 ARG B O 1
ATOM 1890 N N . ASN B 1 105 ? 16.328 6.195 -16.891 1 45.09 105 ASN B N 1
ATOM 1891 C CA . ASN B 1 105 ? 17.406 5.336 -17.359 1 45.09 105 ASN B CA 1
ATOM 1892 C C . ASN B 1 105 ? 18.047 4.551 -16.219 1 45.09 105 ASN B C 1
ATOM 1894 O O . ASN B 1 105 ? 18.062 5.016 -15.086 1 45.09 105 ASN B O 1
ATOM 1898 N N . LYS B 1 106 ? 18.156 3.266 -16.328 1 46.59 106 LYS B N 1
ATOM 1899 C CA . LYS B 1 106 ? 18.859 2.357 -15.414 1 46.59 106 LYS B CA 1
ATOM 1900 C C . LYS B 1 106 ? 19.969 3.078 -14.664 1 46.59 106 LYS B C 1
ATOM 1902 O O . LYS B 1 106 ? 20.406 2.621 -13.602 1 46.59 106 LYS B O 1
ATOM 1907 N N . GLN B 1 107 ? 20.531 3.994 -15.344 1 46.06 107 GLN B N 1
ATOM 1908 C CA . GLN B 1 107 ? 21.766 4.566 -14.836 1 46.06 107 GLN B CA 1
ATOM 1909 C C . GLN B 1 107 ? 21.5 5.574 -13.719 1 46.06 107 GLN B C 1
ATOM 1911 O O . GLN B 1 107 ? 22.359 5.82 -12.875 1 46.06 107 GLN B O 1
ATOM 1916 N N . ASP B 1 108 ? 20.484 6.207 -13.828 1 49.19 108 ASP B N 1
ATOM 1917 C CA . ASP B 1 108 ? 20.359 7.297 -12.859 1 49.19 108 ASP B CA 1
ATOM 1918 C C . ASP B 1 108 ? 19.547 6.863 -11.641 1 49.19 108 ASP B C 1
ATOM 1920 O O . ASP B 1 108 ? 18.312 6.898 -11.672 1 49.19 108 ASP B O 1
ATOM 1924 N N . ASP B 1 109 ? 20.156 6.051 -10.883 1 55.09 109 ASP B N 1
ATOM 1925 C CA . ASP B 1 109 ? 19.688 5.465 -9.633 1 55.09 109 ASP B CA 1
ATOM 1926 C C . ASP B 1 109 ? 19.359 6.551 -8.602 1 55.09 109 ASP B C 1
ATOM 1928 O O . ASP B 1 109 ? 19.453 6.316 -7.398 1 55.09 109 ASP B O 1
ATOM 1932 N N . GLU B 1 110 ? 19.172 7.824 -9.117 1 64.62 110 GLU B N 1
ATOM 1933 C CA . GLU B 1 110 ? 18.906 8.82 -8.086 1 64.62 110 GLU B CA 1
ATOM 1934 C C . GLU B 1 110 ? 17.484 8.695 -7.562 1 64.62 110 GLU B C 1
ATOM 1936 O O . GLU B 1 110 ? 16.547 8.445 -8.328 1 64.62 110 GLU B O 1
ATOM 1941 N N . PRO B 1 111 ? 17.453 8.812 -6.312 1 72.69 111 PRO B N 1
ATOM 1942 C CA . PRO B 1 111 ? 16.109 8.805 -5.719 1 72.69 111 PRO B CA 1
ATOM 1943 C C . P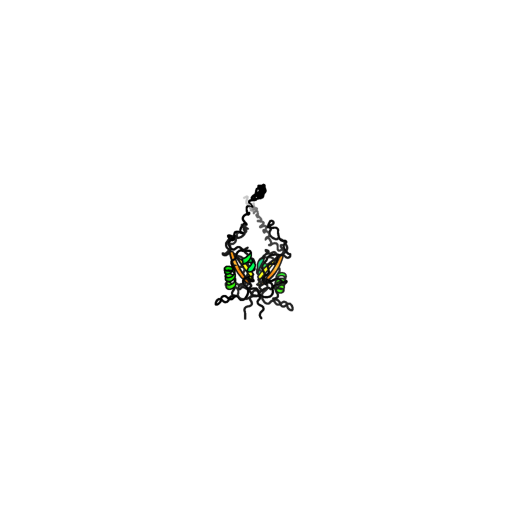RO B 1 111 ? 15.234 9.938 -6.227 1 72.69 111 PRO B C 1
ATOM 1945 O O . PRO B 1 111 ? 15.742 11.023 -6.539 1 72.69 111 PRO B O 1
ATOM 1948 N N . TYR B 1 112 ? 14.031 9.734 -6.477 1 82.62 112 TYR B N 1
ATOM 1949 C CA . TYR B 1 112 ? 13.055 10.75 -6.871 1 82.62 112 TYR B CA 1
ATOM 1950 C C . TYR B 1 112 ? 12.961 11.852 -5.824 1 82.62 112 TYR B C 1
ATOM 1952 O O . TYR B 1 112 ? 12.805 11.57 -4.633 1 82.62 112 TYR B O 1
ATOM 1960 N N . THR B 1 113 ? 13.055 13.156 -6.27 1 82.19 113 THR B N 1
ATOM 1961 C CA . THR B 1 113 ? 13 14.281 -5.348 1 82.19 113 THR B CA 1
ATOM 1962 C C . THR B 1 113 ? 11.93 15.281 -5.777 1 82.19 113 THR B C 1
ATOM 1964 O O . THR B 1 113 ? 11.859 16.391 -5.246 1 82.19 113 THR B O 1
ATOM 1967 N N . GLY B 1 114 ? 11.133 14.961 -6.703 1 86.62 114 GLY B N 1
ATOM 1968 C CA . GLY B 1 114 ? 10.07 15.836 -7.176 1 86.62 114 GLY B CA 1
ATOM 1969 C C . GLY B 1 114 ? 8.859 15.867 -6.258 1 86.62 114 GLY B C 1
ATOM 1970 O O . GLY B 1 114 ? 8.875 15.258 -5.188 1 86.62 114 GLY B O 1
ATOM 1971 N N . PRO B 1 115 ? 7.848 16.703 -6.641 1 92.81 115 PRO B N 1
ATOM 1972 C CA . PRO B 1 115 ? 6.629 16.781 -5.832 1 92.81 115 PRO B CA 1
ATOM 1973 C C . PRO B 1 115 ? 5.898 15.453 -5.719 1 92.81 115 PRO B C 1
ATOM 1975 O O . PRO B 1 115 ? 5.914 14.656 -6.66 1 92.81 115 PRO B O 1
ATOM 1978 N N . VAL B 1 116 ? 5.273 15.32 -4.578 1 95.44 116 VAL B N 1
ATOM 1979 C CA . VAL B 1 116 ? 4.59 14.062 -4.316 1 95.44 116 VAL B CA 1
ATOM 1980 C C . VAL B 1 116 ? 3.119 14.328 -4 1 95.44 116 VAL B C 1
ATOM 1982 O O . VAL B 1 116 ? 2.736 15.461 -3.707 1 95.44 116 VAL B O 1
ATOM 1985 N N . LYS B 1 117 ? 2.312 13.281 -4.172 1 97.25 117 LYS B N 1
ATOM 1986 C CA . LYS B 1 117 ? 0.922 13.211 -3.73 1 97.25 117 LYS B CA 1
ATOM 1987 C C . LYS B 1 117 ? 0.628 11.891 -3.035 1 97.25 117 LYS B C 1
ATOM 1989 O O . LYS B 1 117 ? 1.455 10.977 -3.053 1 97.25 117 LYS B O 1
ATOM 1994 N N . ILE B 1 118 ? -0.529 11.836 -2.355 1 98.5 118 ILE B N 1
ATOM 1995 C CA . ILE B 1 118 ? -0.963 10.586 -1.74 1 98.5 118 ILE B CA 1
ATOM 1996 C C . ILE B 1 118 ? -2.287 10.141 -2.355 1 98.5 118 ILE B C 1
ATOM 1998 O O . ILE B 1 118 ? -3.082 10.969 -2.803 1 98.5 118 ILE B O 1
ATOM 2002 N N . GLU B 1 119 ? -2.457 8.883 -2.414 1 98.5 119 GLU B N 1
ATOM 2003 C CA . GLU B 1 119 ? -3.709 8.258 -2.832 1 98.5 119 GLU B CA 1
ATOM 2004 C C . GLU B 1 119 ? -4.156 7.199 -1.832 1 98.5 119 GLU B C 1
ATOM 2006 O O . GLU B 1 119 ? -3.336 6.445 -1.309 1 98.5 119 GLU B O 1
ATOM 2011 N N . LEU B 1 120 ? -5.488 7.145 -1.627 1 98.62 120 LEU B N 1
ATOM 2012 C CA . LEU B 1 120 ? -6.055 6.168 -0.701 1 98.62 120 LEU B CA 1
ATOM 2013 C C . LEU B 1 120 ? -5.973 4.758 -1.28 1 98.62 120 LEU B C 1
ATOM 2015 O O . LEU B 1 120 ? -6.367 4.531 -2.426 1 98.62 120 LEU B O 1
ATOM 2019 N N . LEU B 1 121 ? -5.418 3.824 -0.495 1 98.56 121 LEU B N 1
ATOM 2020 C CA . LEU B 1 121 ? -5.445 2.41 -0.854 1 98.56 121 LEU B CA 1
ATOM 2021 C C . LEU B 1 121 ? -6.617 1.702 -0.185 1 98.56 121 LEU B C 1
ATOM 2023 O O . LEU B 1 121 ? -7.277 0.863 -0.804 1 98.56 121 LEU B O 1
ATOM 2027 N N . CYS B 1 122 ? -6.875 2.096 1.013 1 98.12 122 CYS B N 1
ATOM 2028 C CA . CYS B 1 122 ? -7.879 1.386 1.795 1 98.12 122 CYS B CA 1
ATOM 2029 C C . CYS B 1 122 ? -8.461 2.285 2.883 1 98.12 122 CYS B C 1
ATOM 2031 O O . CYS B 1 122 ? -7.715 2.922 3.629 1 98.12 122 CYS B O 1
ATOM 2033 N N . ALA B 1 123 ? -9.773 2.367 2.918 1 97.44 123 ALA B N 1
ATOM 2034 C CA . ALA B 1 123 ? -10.469 2.969 4.055 1 97.44 123 ALA B CA 1
ATOM 2035 C C . ALA B 1 123 ? -10.562 1.989 5.223 1 97.44 123 ALA B C 1
ATOM 2037 O O . ALA B 1 123 ? -11.57 1.301 5.383 1 97.44 123 ALA B O 1
ATOM 2038 N N . CYS B 1 124 ? -9.539 1.944 6.004 1 96.69 124 CYS B N 1
ATOM 2039 C CA . CYS B 1 124 ? -9.398 0.95 7.062 1 96.69 124 CYS B CA 1
ATOM 2040 C C . CYS B 1 124 ? -10.477 1.135 8.125 1 96.69 124 CYS B C 1
ATOM 2042 O O . CYS B 1 124 ? -10.797 2.264 8.5 1 96.69 124 CYS B O 1
ATOM 2044 N N . ASN B 1 125 ? -10.938 0.032 8.453 1 91 125 ASN B N 1
ATOM 2045 C CA . ASN B 1 125 ? -11.891 -0.05 9.555 1 91 125 ASN B CA 1
ATOM 2046 C C . ASN B 1 125 ? -11.672 -1.305 10.398 1 91 125 ASN B C 1
ATOM 2048 O O . ASN B 1 125 ? -10.727 -2.057 10.156 1 91 125 ASN B O 1
ATOM 2052 N N . GLY B 1 126 ? -12.445 -1.349 11.5 1 82.25 126 GLY B N 1
ATOM 2053 C CA . GLY B 1 126 ? -12.359 -2.533 12.336 1 82.25 126 GLY B CA 1
ATOM 2054 C C . GLY B 1 126 ? -11.625 -2.287 13.641 1 82.25 126 GLY B C 1
ATOM 2055 O O . GLY B 1 126 ? -11.711 -1.2 14.219 1 82.25 126 GLY B O 1
ATOM 2056 N N . LYS B 1 127 ? -11.031 -3.365 14.125 1 83.12 127 LYS B N 1
ATOM 2057 C CA . LYS B 1 127 ? -10.391 -3.305 15.438 1 83.12 127 LYS B CA 1
ATOM 2058 C C . LYS B 1 127 ? -8.875 -3.148 15.305 1 83.12 127 LYS B C 1
ATOM 2060 O O . LYS B 1 127 ? -8.258 -3.781 14.453 1 83.12 127 LYS B O 1
ATOM 2065 N N . ALA B 1 128 ? -8.422 -2.23 16.188 1 86.69 128 ALA B N 1
ATOM 2066 C CA . ALA B 1 128 ? -6.965 -2.123 16.281 1 86.69 128 ALA B CA 1
ATOM 2067 C C . ALA B 1 128 ? -6.344 -3.459 16.672 1 86.69 128 ALA B C 1
ATOM 2069 O O . ALA B 1 128 ? -6.961 -4.25 17.391 1 86.69 128 ALA B O 1
ATOM 2070 N N . PHE B 1 129 ? -5.258 -3.723 16.031 1 75.12 129 PHE B N 1
ATOM 2071 C CA . PHE B 1 129 ? -4.559 -4.961 16.359 1 75.12 129 PHE B CA 1
ATOM 2072 C C . PHE B 1 129 ? -3.666 -4.777 17.578 1 75.12 129 PHE B C 1
ATOM 2074 O O . PHE B 1 129 ? -3.061 -3.717 17.75 1 75.12 129 PHE B O 1
ATOM 2081 N N . GLY B 1 130 ? -3.52 -5.918 18.391 1 70.44 130 GLY B N 1
ATOM 2082 C CA . GLY B 1 130 ? -2.518 -6.055 19.438 1 70.44 130 GLY B CA 1
ATOM 2083 C C . GLY B 1 130 ? -2.707 -5.074 20.578 1 70.44 130 GLY B C 1
ATOM 2084 O O . GLY B 1 130 ? -1.738 -4.668 21.219 1 70.44 130 GLY B O 1
ATOM 2085 N N . GLY B 1 131 ? -3.93 -4.66 20.672 1 69.19 131 GLY B N 1
ATOM 2086 C CA . GLY B 1 131 ? -4.176 -3.803 21.812 1 69.19 131 GLY B CA 1
ATOM 2087 C C . GLY B 1 131 ? -3.842 -2.346 21.547 1 69.19 131 GLY B C 1
ATOM 2088 O O . GLY B 1 131 ? -3.879 -1.521 22.469 1 69.19 131 GLY B O 1
ATOM 2089 N N . GLY B 1 132 ? -3.383 -2.086 20.422 1 77.62 132 GLY B N 1
ATOM 2090 C CA . GLY B 1 132 ? -3.131 -0.686 20.109 1 77.62 132 GLY B CA 1
ATOM 2091 C C . GLY B 1 132 ? -4.391 0.087 19.781 1 77.62 132 GLY B C 1
ATOM 2092 O O . GLY B 1 132 ? -5.5 -0.446 19.875 1 77.62 132 GLY B O 1
ATOM 2093 N N . ASP B 1 133 ? -4.23 1.372 19.516 1 87.5 133 ASP B N 1
ATOM 2094 C CA . ASP B 1 133 ? -5.359 2.275 19.312 1 87.5 133 ASP B CA 1
ATOM 2095 C C . ASP B 1 133 ? -5.66 2.473 17.828 1 87.5 133 ASP B C 1
ATOM 2097 O O . ASP B 1 133 ? -6.738 2.943 17.469 1 87.5 133 ASP B O 1
ATOM 2101 N N . ASN B 1 134 ? -4.707 1.979 17.016 1 93.81 134 ASN B N 1
ATOM 2102 C CA . ASN B 1 134 ? -4.84 2.334 15.602 1 93.81 134 ASN B CA 1
ATOM 2103 C C . ASN B 1 134 ? -5.211 1.122 14.75 1 93.81 134 ASN B C 1
ATOM 2105 O O . ASN B 1 134 ? -4.645 0.041 14.922 1 93.81 134 ASN B O 1
ATOM 2109 N N . VAL B 1 135 ? -6.227 1.266 13.859 1 95.88 135 VAL B N 1
ATOM 2110 C CA . VAL B 1 135 ? -6.602 0.218 12.914 1 95.88 135 VAL B CA 1
ATOM 2111 C C . VAL B 1 135 ? -5.625 0.208 11.742 1 95.88 135 VAL B C 1
ATOM 2113 O O . VAL B 1 135 ? -5.445 -0.82 11.086 1 95.88 135 VAL B O 1
ATOM 2116 N N . CYS B 1 136 ? -5.109 1.373 11.453 1 97.19 136 CYS B N 1
ATOM 2117 C CA . CYS B 1 136 ? -3.975 1.427 10.539 1 97.19 136 CYS B CA 1
ATOM 2118 C C . CYS B 1 136 ? -2.658 1.297 11.297 1 97.19 136 CYS B C 1
ATOM 2120 O O . CYS B 1 136 ? -2.334 2.141 12.133 1 97.19 136 CYS B O 1
ATOM 2122 N N . LEU B 1 137 ? -1.862 0.299 10.969 1 96 137 LEU B N 1
ATOM 2123 C CA . LEU B 1 137 ? -0.695 -0.09 11.75 1 96 137 LEU B CA 1
ATOM 2124 C C . LEU B 1 137 ? 0.57 0.559 11.195 1 96 137 LEU B C 1
ATOM 2126 O O . LEU B 1 137 ? 0.72 0.703 9.984 1 96 137 LEU B O 1
ATOM 2130 N N . ASN B 1 138 ? 1.441 0.947 12.039 1 94.19 138 ASN B N 1
ATOM 2131 C CA . ASN B 1 138 ? 2.818 1.347 11.766 1 94.19 138 ASN B CA 1
ATOM 2132 C C . ASN B 1 138 ? 3.793 0.71 12.75 1 94.19 138 ASN B C 1
ATOM 2134 O O . ASN B 1 138 ? 4.398 1.406 13.57 1 94.19 138 ASN B O 1
ATOM 2138 N N . PRO B 1 139 ? 3.986 -0.578 12.609 1 92.81 139 PRO B N 1
ATOM 2139 C CA . PRO B 1 139 ? 4.766 -1.301 13.617 1 92.81 139 PRO B CA 1
ATOM 2140 C C . PRO B 1 139 ? 6.215 -0.824 13.695 1 92.81 139 PRO B C 1
ATOM 2142 O O . PRO B 1 139 ? 6.824 -0.515 12.672 1 92.81 139 PRO B O 1
ATOM 2145 N N . ASP B 1 140 ? 6.809 -0.871 14.844 1 88.88 140 ASP B N 1
ATOM 2146 C CA . ASP B 1 140 ? 8.188 -0.464 15.078 1 88.88 140 ASP B CA 1
ATOM 2147 C C . ASP B 1 140 ? 9.164 -1.32 14.273 1 88.88 140 ASP B C 1
ATOM 2149 O O . ASP B 1 140 ? 10.234 -0.853 13.883 1 88.88 140 ASP B O 1
ATOM 2153 N N . GLY B 1 141 ? 8.766 -2.5 13.977 1 89.12 141 GLY B N 1
ATOM 2154 C CA . GLY B 1 141 ? 9.664 -3.434 13.312 1 89.12 141 GLY B CA 1
ATOM 2155 C C . GLY B 1 141 ? 9.945 -3.074 11.867 1 89.12 141 GLY B C 1
ATOM 2156 O O . GLY B 1 141 ? 10.953 -3.49 11.305 1 89.12 141 GLY B O 1
ATOM 2157 N N . ASP B 1 142 ? 9.016 -2.273 11.242 1 91.56 142 ASP B N 1
ATOM 2158 C CA . ASP B 1 142 ? 9.234 -2.012 9.828 1 91.56 142 ASP B CA 1
ATOM 2159 C C . ASP B 1 142 ? 8.719 -0.63 9.43 1 91.56 142 ASP B C 1
ATOM 2161 O O . ASP B 1 142 ? 9.07 -0.104 8.375 1 91.56 142 ASP B O 1
ATOM 2165 N N . HIS B 1 143 ? 7.82 -0.021 10.266 1 92.94 143 HIS B N 1
ATOM 2166 C CA . HIS B 1 143 ? 7.254 1.304 10.047 1 92.94 143 HIS B CA 1
ATOM 2167 C C . HIS B 1 143 ? 6.543 1.381 8.703 1 92.94 143 HIS B C 1
ATOM 2169 O O . HIS B 1 143 ? 6.578 2.416 8.031 1 92.94 143 HIS B O 1
ATOM 2175 N N . ILE B 1 144 ? 5.988 0.287 8.258 1 96.19 144 ILE B N 1
ATOM 2176 C CA . ILE B 1 144 ? 5.246 0.225 7.004 1 96.19 144 ILE B CA 1
ATOM 2177 C C . ILE B 1 144 ? 3.746 0.219 7.293 1 96.19 144 ILE B C 1
ATOM 2179 O O . ILE B 1 144 ? 3.25 -0.643 8.023 1 96.19 144 ILE B O 1
ATOM 2183 N N . GLY B 1 145 ? 3.055 1.185 6.711 1 97.88 145 GLY B N 1
ATOM 2184 C CA . GLY B 1 145 ? 1.624 1.301 6.941 1 97.88 145 GLY B CA 1
ATOM 2185 C C . GLY B 1 145 ? 0.829 0.152 6.348 1 97.88 145 GLY B C 1
ATOM 2186 O O . GLY B 1 145 ? 1.077 -0.263 5.215 1 97.88 145 GLY B O 1
ATOM 2187 N N . ARG B 1 146 ? -0.101 -0.374 7.07 1 97.75 146 ARG B N 1
ATOM 2188 C CA . ARG B 1 146 ? -1.093 -1.33 6.59 1 97.75 146 ARG B CA 1
ATOM 2189 C C . ARG B 1 146 ? -2.271 -1.429 7.551 1 97.75 146 ARG B C 1
ATOM 2191 O O . ARG B 1 146 ? -2.129 -1.165 8.75 1 97.75 146 ARG B O 1
ATOM 2198 N N . CYS B 1 147 ? -3.414 -1.769 7.102 1 97.19 147 CYS B N 1
ATOM 2199 C CA . CYS B 1 147 ? -4.57 -1.938 7.973 1 97.19 147 CYS B CA 1
ATOM 2200 C C . CYS B 1 147 ? -4.422 -3.18 8.844 1 97.19 147 CYS B C 1
ATOM 2202 O O . CYS B 1 147 ? -3.76 -4.141 8.453 1 97.19 147 CYS B O 1
ATOM 2204 N N . SER B 1 148 ? -5.082 -3.191 9.961 1 95 148 SER B N 1
ATOM 2205 C CA . SER B 1 148 ? -5.043 -4.324 10.883 1 95 148 SER B CA 1
ATOM 2206 C C . SER B 1 148 ? -5.598 -5.586 10.234 1 95 148 SER B C 1
ATOM 2208 O O . SER B 1 148 ? -5.199 -6.699 10.578 1 95 148 SER B O 1
ATOM 2210 N N . THR B 1 149 ? -6.559 -5.379 9.32 1 93.88 149 THR B N 1
ATOM 2211 C CA . THR B 1 149 ? -7.09 -6.449 8.484 1 93.88 149 THR B CA 1
ATOM 2212 C C . THR B 1 149 ? -7.109 -6.031 7.016 1 93.88 149 THR B C 1
ATOM 2214 O O . THR B 1 149 ? -7.445 -4.891 6.695 1 93.88 149 THR B O 1
ATOM 2217 N N . PRO B 1 150 ? -6.668 -6.969 6.16 1 95.56 150 PRO B N 1
ATOM 2218 C CA . PRO B 1 150 ? -6.68 -6.613 4.738 1 95.56 150 PRO B CA 1
ATOM 2219 C C . PRO B 1 150 ? -8.062 -6.18 4.25 1 95.56 150 PRO B C 1
ATOM 2221 O O . PRO B 1 150 ? -9.07 -6.496 4.883 1 95.56 150 PRO B O 1
ATOM 2224 N N . CYS B 1 151 ? -8.062 -5.473 3.217 1 96.69 151 CYS B N 1
ATOM 2225 C CA . CYS B 1 151 ? -9.266 -4.871 2.658 1 96.69 151 CYS B CA 1
ATOM 2226 C C . CYS B 1 151 ? -9.719 -5.617 1.407 1 96.69 151 CYS B C 1
ATOM 2228 O O . CYS B 1 151 ? -9.016 -6.512 0.927 1 96.69 151 CYS B O 1
ATOM 2230 N N . SER B 1 152 ? -10.914 -5.312 1.011 1 95.12 152 SER B N 1
ATOM 2231 C CA . SER B 1 152 ? -11.445 -5.719 -0.287 1 95.12 152 SER B CA 1
ATOM 2232 C C . SER B 1 152 ? -12.281 -4.605 -0.912 1 95.12 152 SER B C 1
ATOM 2234 O O . SER B 1 152 ? -12.68 -3.662 -0.228 1 95.12 152 SER B O 1
ATOM 2236 N N . ASN B 1 153 ? -12.352 -4.496 -2.193 1 89.75 153 ASN B N 1
ATOM 2237 C CA . ASN B 1 153 ? -13.258 -3.531 -2.811 1 89.75 153 ASN B CA 1
ATOM 2238 C C . ASN B 1 153 ? -14.391 -4.227 -3.559 1 89.75 153 ASN B C 1
ATOM 2240 O O . ASN B 1 153 ? -14.969 -3.662 -4.492 1 89.75 153 ASN B O 1
ATOM 2244 N N . SER B 1 154 ? -14.844 -5.504 -3.068 1 64.88 154 SER B N 1
ATOM 2245 C CA . SER B 1 154 ? -15.977 -6.156 -3.713 1 64.88 154 SER B CA 1
ATOM 2246 C C . SER B 1 154 ? -17.078 -5.152 -4.059 1 64.88 154 SER B C 1
ATOM 2248 O O . SER B 1 154 ? -17.25 -4.156 -3.357 1 64.88 154 SER B O 1
ATOM 2250 N N . ALA B 1 155 ? -17.406 -5.031 -5.402 1 46.25 155 ALA B N 1
ATOM 2251 C CA . ALA B 1 155 ? -18.609 -4.348 -5.879 1 46.25 155 ALA B CA 1
ATOM 2252 C C . ALA B 1 155 ? -19.766 -4.516 -4.898 1 46.25 155 ALA B C 1
ATOM 2254 O O . ALA B 1 155 ? -19.953 -5.598 -4.336 1 46.25 155 ALA B O 1
ATOM 2255 N N . SER B 1 156 ? -20.047 -3.686 -3.914 1 34.09 156 SER B N 1
ATOM 2256 C CA . SER B 1 156 ? -21.438 -3.818 -3.506 1 34.09 156 SER B CA 1
ATOM 2257 C C . SER B 1 156 ? -22.297 -4.422 -4.621 1 34.09 156 SER B C 1
ATOM 2259 O O . SER B 1 156 ? -22.344 -3.883 -5.727 1 34.09 156 SER B O 1
ATOM 2261 N N . SER B 1 157 ? -22.422 -5.785 -4.828 1 28.48 157 SER B N 1
ATOM 2262 C CA . SER B 1 157 ? -23.672 -6.074 -5.52 1 28.48 157 SER B CA 1
ATOM 2263 C C . SER B 1 157 ? -24.781 -5.113 -5.094 1 28.48 157 SER B C 1
ATOM 2265 O O . SER B 1 157 ? -24.875 -4.766 -3.916 1 28.48 157 SER B O 1
#

pLDDT: mean 73.99, std 27.41, range [25.3, 98.88]

Secondary structure (DSSP, 8-state):
--------------------------------------TTS-----TTBEEEHHHHHHHS---HHHHHHHHHHTT-B-TTT--BSS-GGG-EEEEEESS------TT--PPP-S-EEEEEEEE--SPPGGG-S-SEE--TTT---EESS-EE-----/--------------------------------------TTS-----TTBEEEHHHHHHHS---HHHHHHHHHHTT-B-TTT--BSS-GGG-EEEEEESS------TT--PPP-S-EEEEEEEE--SPPSTT-S-SEE--TTT---EESS-EE-----